Protein AF-A0A4S8IL68-F1 (afdb_monomer_lite)

Structure (mmCIF, N/CA/C/O backbone):
data_AF-A0A4S8IL68-F1
#
_entry.id   AF-A0A4S8IL68-F1
#
loop_
_atom_site.group_PDB
_atom_site.id
_atom_site.type_symbol
_atom_site.label_atom_id
_atom_site.label_alt_id
_atom_site.label_comp_id
_atom_site.label_asym_id
_atom_site.label_entity_id
_atom_site.label_seq_id
_atom_site.pdbx_PDB_ins_code
_atom_site.Cartn_x
_atom_site.Cartn_y
_atom_site.Cartn_z
_atom_site.occupancy
_atom_site.B_iso_or_equiv
_atom_site.auth_seq_id
_atom_site.auth_comp_id
_atom_site.auth_asym_id
_atom_site.auth_atom_id
_atom_site.pdbx_PDB_model_num
ATOM 1 N N . MET A 1 1 ? -20.543 -4.729 -27.217 1.00 42.09 1 MET A N 1
ATOM 2 C CA . MET A 1 1 ? -20.505 -5.034 -25.771 1.00 42.09 1 MET A CA 1
ATOM 3 C C . MET A 1 1 ? -19.128 -4.643 -25.265 1.00 42.09 1 MET A C 1
ATOM 5 O O . MET A 1 1 ? -18.177 -4.969 -25.971 1.00 42.09 1 MET A O 1
ATOM 9 N N . PRO A 1 2 ? -19.002 -3.908 -24.147 1.00 55.59 2 PRO A N 1
ATOM 10 C CA . PRO A 1 2 ? -17.690 -3.628 -23.567 1.00 55.59 2 PRO A CA 1
ATOM 11 C C . PRO A 1 2 ? -16.994 -4.948 -23.216 1.00 55.59 2 PRO A C 1
ATOM 13 O O . PRO A 1 2 ? -17.655 -5.919 -22.837 1.00 55.59 2 PRO A O 1
ATOM 16 N N . ARG A 1 3 ? -15.670 -5.007 -23.389 1.00 74.00 3 ARG A N 1
ATOM 17 C CA . ARG A 1 3 ? -14.883 -6.171 -22.962 1.00 74.00 3 ARG A CA 1
ATOM 18 C C . ARG A 1 3 ? -14.960 -6.276 -21.433 1.00 74.00 3 ARG A C 1
ATOM 20 O O . ARG A 1 3 ? -15.108 -5.260 -20.746 1.00 74.00 3 ARG A O 1
ATOM 27 N N . LEU A 1 4 ? -14.892 -7.498 -20.900 1.00 79.19 4 LEU A N 1
ATOM 28 C CA . LEU A 1 4 ? -14.971 -7.761 -19.455 1.00 79.19 4 LEU A CA 1
ATOM 29 C C . LEU A 1 4 ? -14.039 -6.843 -18.628 1.00 79.19 4 LEU A C 1
ATOM 31 O O . LEU A 1 4 ? -14.522 -6.263 -17.660 1.00 79.19 4 LEU A O 1
ATOM 35 N N . PRO A 1 5 ? -12.780 -6.595 -19.031 1.00 78.19 5 PRO A N 1
ATOM 36 C CA . PRO A 1 5 ? -11.859 -5.749 -18.270 1.00 78.19 5 PRO A CA 1
ATOM 37 C C . PRO A 1 5 ? -12.276 -4.287 -18.169 1.00 78.19 5 PRO A C 1
ATOM 39 O O . PRO A 1 5 ? -12.224 -3.694 -17.098 1.00 78.19 5 PRO A O 1
ATOM 42 N N . GLN A 1 6 ? -12.770 -3.726 -19.272 1.00 81.56 6 GLN A N 1
ATOM 43 C CA . GLN A 1 6 ? -13.316 -2.371 -19.311 1.00 81.56 6 GLN A CA 1
ATOM 44 C C . GLN A 1 6 ? -14.541 -2.251 -18.402 1.00 81.56 6 GLN A C 1
ATOM 46 O O . GLN A 1 6 ? -14.704 -1.269 -17.690 1.00 81.56 6 GLN A O 1
ATOM 51 N N . SER A 1 7 ? -15.380 -3.288 -18.378 1.00 85.06 7 SER A N 1
ATOM 52 C CA . SER A 1 7 ? -16.549 -3.329 -17.495 1.00 85.06 7 SER A CA 1
ATOM 53 C C . SER A 1 7 ? -16.138 -3.389 -16.021 1.00 85.06 7 SER A C 1
ATOM 55 O O . SER A 1 7 ? -16.731 -2.699 -15.198 1.00 85.06 7 SER A O 1
ATOM 57 N N . VAL A 1 8 ? -15.112 -4.178 -15.688 1.00 86.69 8 VAL A N 1
ATOM 58 C CA . VAL A 1 8 ? -14.566 -4.262 -14.325 1.00 86.69 8 VAL A CA 1
ATOM 59 C C . VAL A 1 8 ? -13.926 -2.937 -13.915 1.00 86.69 8 VAL A C 1
ATOM 61 O O . VAL A 1 8 ? -14.200 -2.466 -12.817 1.00 86.69 8 VAL A O 1
ATOM 64 N N . PHE A 1 9 ? -13.155 -2.291 -14.796 1.00 88.31 9 PHE A N 1
ATOM 65 C CA . PHE A 1 9 ? -12.573 -0.975 -14.524 1.00 88.31 9 PHE A CA 1
ATOM 66 C C . PHE A 1 9 ? -13.642 0.079 -14.227 1.00 88.31 9 PHE A C 1
ATOM 68 O O . PHE A 1 9 ? -13.551 0.782 -13.222 1.00 88.31 9 PHE A O 1
ATOM 75 N N . GLU A 1 10 ? -14.689 0.151 -15.051 1.00 89.44 10 GLU A N 1
ATOM 76 C CA . GLU A 1 10 ? -15.801 1.081 -14.839 1.00 89.44 10 GLU A CA 1
ATOM 77 C C . GLU A 1 10 ? -16.547 0.801 -13.528 1.00 89.44 10 GLU A C 1
ATOM 79 O O . GLU A 1 10 ? -16.935 1.734 -12.824 1.00 89.44 10 GLU A O 1
ATOM 84 N N . VAL A 1 11 ? -16.711 -0.472 -13.150 1.00 91.12 11 VAL A N 1
ATOM 85 C CA . VAL A 1 11 ? -17.282 -0.845 -11.846 1.00 91.12 11 VAL A CA 1
ATOM 86 C C . VAL A 1 11 ? -16.380 -0.379 -10.704 1.00 91.12 11 VAL A C 1
ATOM 88 O O . VAL A 1 11 ? -16.878 0.290 -9.799 1.00 91.12 11 VAL A O 1
ATOM 91 N N . SER A 1 12 ? -15.073 -0.648 -10.759 1.00 90.75 12 SER A N 1
ATOM 92 C CA . SER A 1 12 ? -14.119 -0.184 -9.744 1.00 90.75 12 SER A CA 1
ATOM 93 C C . SER A 1 12 ? -14.148 1.338 -9.619 1.00 90.75 12 SER A C 1
ATOM 95 O O . SER A 1 12 ? -14.358 1.872 -8.533 1.00 90.75 12 SER A O 1
ATOM 97 N N . LYS A 1 13 ? -14.044 2.059 -10.741 1.00 91.00 13 LYS A N 1
ATOM 98 C CA . LYS A 1 13 ? -14.114 3.524 -10.788 1.00 91.00 13 LYS A CA 1
ATOM 99 C C . LYS A 1 13 ? -15.419 4.047 -10.196 1.00 91.00 13 LYS A C 1
ATOM 101 O O . LYS A 1 13 ? -15.407 5.012 -9.430 1.00 91.00 13 LYS A O 1
ATOM 106 N N . LYS A 1 14 ? -16.547 3.403 -10.504 1.00 91.75 14 LYS A N 1
ATOM 107 C CA . LYS A 1 14 ? -17.849 3.746 -9.931 1.00 91.75 14 LYS A CA 1
ATOM 108 C C . LYS A 1 14 ? -17.860 3.548 -8.417 1.00 91.75 14 LYS A C 1
ATOM 110 O O . LYS A 1 14 ? -18.337 4.438 -7.724 1.00 91.75 14 LYS A O 1
ATOM 115 N N . MET A 1 15 ? -17.324 2.449 -7.898 1.00 92.38 15 MET A N 1
ATOM 116 C CA . MET A 1 15 ? -17.253 2.192 -6.453 1.00 92.38 15 MET A CA 1
ATOM 117 C C . MET A 1 15 ? -16.357 3.202 -5.719 1.00 92.38 15 MET A C 1
ATOM 119 O O . MET A 1 15 ? -16.651 3.574 -4.589 1.00 92.38 15 MET A O 1
ATOM 123 N N . LEU A 1 16 ? -15.317 3.714 -6.384 1.00 90.19 16 LEU A N 1
ATOM 124 C CA . LEU A 1 16 ? -14.419 4.732 -5.828 1.00 90.19 16 LEU A CA 1
ATOM 125 C C . LEU A 1 16 ? -14.995 6.158 -5.850 1.00 90.19 16 LEU A C 1
ATOM 127 O O . LEU A 1 16 ? -14.638 6.978 -5.007 1.00 90.19 16 LEU A O 1
ATOM 131 N N . SER A 1 17 ? -15.861 6.469 -6.819 1.00 83.81 17 SER A N 1
ATOM 132 C CA . SER A 1 17 ? -16.339 7.839 -7.082 1.00 83.81 17 SER A CA 1
ATOM 133 C C . SER A 1 17 ? -17.815 8.081 -6.757 1.00 83.81 17 SER A C 1
ATOM 135 O O . SER A 1 17 ? -18.239 9.234 -6.661 1.00 83.81 17 SER A O 1
ATOM 137 N N . SER A 1 18 ? -18.620 7.028 -6.598 1.00 77.88 18 SER A N 1
ATOM 138 C CA . SER A 1 18 ? -20.062 7.175 -6.392 1.00 77.88 18 SER A CA 1
ATOM 139 C C . SER A 1 18 ? -20.398 7.644 -4.986 1.00 77.88 18 SER A C 1
ATOM 141 O O . SER A 1 18 ? -19.878 7.153 -3.988 1.00 77.88 18 SER A O 1
ATOM 143 N N . PHE A 1 19 ? -21.364 8.555 -4.910 1.00 69.44 19 PHE A N 1
ATOM 144 C CA . PHE A 1 19 ? -21.981 8.934 -3.650 1.00 69.44 19 PHE A CA 1
ATOM 145 C C . PHE A 1 19 ? -22.884 7.802 -3.142 1.00 69.44 19 PHE A C 1
ATOM 147 O O . PHE A 1 19 ? -23.881 7.462 -3.784 1.00 69.44 19 PHE A O 1
ATOM 154 N N . SER A 1 20 ? -22.569 7.262 -1.966 1.00 75.06 20 SER A N 1
ATOM 155 C CA . SER A 1 20 ? -23.430 6.320 -1.252 1.00 75.06 20 SER A CA 1
ATOM 156 C C . SER A 1 20 ? -24.151 7.027 -0.108 1.00 75.06 20 SER A C 1
ATOM 158 O O . SER A 1 20 ? -23.556 7.783 0.658 1.00 75.06 20 SER A O 1
ATOM 160 N N . ARG A 1 21 ? -25.463 6.788 0.018 1.00 72.19 21 ARG A N 1
ATOM 161 C CA . ARG A 1 21 ? -26.280 7.359 1.107 1.00 72.19 21 ARG A CA 1
ATOM 162 C C . ARG A 1 21 ? -25.962 6.735 2.467 1.00 72.19 21 ARG A C 1
ATOM 164 O O . ARG A 1 21 ? -26.305 7.324 3.487 1.00 72.19 21 ARG A O 1
ATOM 171 N N . ASN A 1 22 ? -25.362 5.544 2.477 1.00 83.75 22 ASN A N 1
ATOM 172 C CA . ASN A 1 22 ? -24.959 4.845 3.689 1.00 83.75 22 ASN A CA 1
ATOM 173 C C . ASN A 1 22 ? -23.433 4.975 3.855 1.00 83.75 22 ASN A C 1
ATOM 175 O O . ASN A 1 22 ? -22.702 4.391 3.056 1.00 83.75 22 ASN A O 1
ATOM 179 N N . PRO A 1 23 ? -22.941 5.695 4.881 1.00 78.69 23 PRO A N 1
ATOM 180 C CA . PRO A 1 23 ? -21.509 5.936 5.056 1.00 78.69 23 PRO A CA 1
ATOM 181 C C . PRO A 1 23 ? -20.707 4.649 5.296 1.00 78.69 23 PRO A C 1
ATOM 183 O O . PRO A 1 23 ? -19.589 4.539 4.807 1.00 78.69 23 PRO A O 1
ATOM 186 N N . LEU A 1 24 ? -21.281 3.646 5.972 1.00 81.62 24 LEU A N 1
ATOM 187 C CA . LEU A 1 24 ? -20.611 2.356 6.183 1.00 81.62 24 LEU A CA 1
ATOM 188 C C . LEU A 1 24 ? -20.504 1.559 4.881 1.00 81.62 24 LEU A C 1
ATOM 190 O O . LEU A 1 24 ? -19.463 0.976 4.594 1.00 81.62 24 LEU A O 1
ATOM 194 N N . ALA A 1 25 ? -21.563 1.572 4.067 1.00 85.31 25 ALA A N 1
ATOM 195 C CA . ALA A 1 25 ? -21.519 0.951 2.746 1.00 85.31 25 ALA A CA 1
ATOM 196 C C . ALA A 1 25 ? -20.504 1.659 1.838 1.00 85.31 25 ALA A C 1
ATOM 198 O O . ALA A 1 25 ? -19.778 0.984 1.122 1.00 85.31 25 ALA A O 1
ATOM 199 N N . ALA A 1 26 ? -20.395 2.989 1.929 1.00 86.31 26 ALA A N 1
ATOM 200 C CA . ALA A 1 26 ? -19.443 3.777 1.149 1.00 86.31 26 ALA A CA 1
ATOM 201 C C . ALA A 1 26 ? -17.985 3.355 1.396 1.00 86.31 26 ALA A C 1
ATOM 203 O O . ALA A 1 26 ? -17.196 3.280 0.460 1.00 86.31 26 ALA A O 1
ATOM 204 N N . ILE A 1 27 ? -17.623 3.079 2.652 1.00 88.44 27 ILE A N 1
ATOM 205 C CA . ILE A 1 27 ? -16.275 2.624 3.022 1.00 88.44 27 ILE A CA 1
ATOM 206 C C . ILE A 1 27 ? -15.988 1.257 2.395 1.00 88.44 27 ILE A C 1
ATOM 208 O O . ILE A 1 27 ? -14.976 1.095 1.715 1.00 88.44 27 ILE A O 1
ATOM 212 N N . VAL A 1 28 ? -16.899 0.298 2.573 1.00 90.12 28 VAL A N 1
ATOM 213 C CA . VAL A 1 28 ? -16.743 -1.065 2.039 1.00 90.12 28 VAL A CA 1
ATOM 214 C C . VAL A 1 28 ? -16.716 -1.058 0.508 1.00 90.12 28 VAL A C 1
ATOM 216 O O . VAL A 1 28 ? -15.929 -1.776 -0.103 1.00 90.12 28 VAL A O 1
ATOM 219 N N . GLU A 1 29 ? -17.539 -0.221 -0.128 1.00 92.25 29 GLU A N 1
ATOM 220 C CA . GLU A 1 29 ? -17.533 -0.021 -1.579 1.00 92.25 29 GLU A CA 1
ATOM 221 C C . GLU A 1 29 ? -16.185 0.526 -2.056 1.00 92.25 29 GLU A C 1
ATOM 223 O O . GLU A 1 29 ? -15.620 -0.011 -3.007 1.00 92.25 29 GLU A O 1
ATOM 228 N N . LYS A 1 30 ? -15.620 1.534 -1.383 1.00 93.19 30 LYS A N 1
ATOM 229 C CA . LYS A 1 30 ? -14.294 2.059 -1.737 1.00 93.19 30 LYS A CA 1
ATOM 230 C C . LYS A 1 30 ? -13.203 1.000 -1.588 1.00 93.19 30 LYS A C 1
ATOM 232 O O . LYS A 1 30 ? -12.404 0.829 -2.505 1.00 93.19 30 LYS A O 1
ATOM 237 N N . GLU A 1 31 ? -13.173 0.280 -0.466 1.00 93.81 31 GLU A N 1
ATOM 238 C CA . GLU A 1 31 ? -12.190 -0.783 -0.225 1.00 93.81 31 GLU A CA 1
ATOM 239 C C . GLU A 1 31 ? -12.275 -1.873 -1.302 1.00 93.81 31 GLU A C 1
ATOM 241 O O . GLU A 1 31 ? -11.276 -2.200 -1.946 1.00 93.81 31 GLU A O 1
ATOM 246 N N . ALA A 1 32 ? -13.480 -2.378 -1.575 1.00 94.62 32 ALA A N 1
ATOM 247 C CA . ALA A 1 32 ? -13.704 -3.374 -2.617 1.00 94.62 32 ALA A CA 1
ATOM 248 C C . ALA A 1 32 ? -13.359 -2.838 -4.017 1.00 94.62 32 ALA A C 1
ATOM 250 O O . ALA A 1 32 ? -12.803 -3.575 -4.830 1.00 94.62 32 ALA A O 1
ATOM 251 N N . GLY A 1 33 ? -13.627 -1.559 -4.296 1.00 95.75 33 GLY A N 1
ATOM 252 C CA . GLY A 1 33 ? -13.241 -0.899 -5.544 1.00 95.75 33 GLY A CA 1
ATOM 253 C C . GLY A 1 33 ? -11.728 -0.918 -5.768 1.00 95.75 33 GLY A C 1
ATOM 254 O O . GLY A 1 33 ? -11.275 -1.239 -6.870 1.00 95.75 33 GLY A O 1
ATOM 255 N N . TRP A 1 34 ? -10.941 -0.659 -4.719 1.00 96.94 34 TRP A N 1
ATOM 256 C CA . TRP A 1 34 ? -9.482 -0.765 -4.773 1.00 96.94 34 TRP A CA 1
ATOM 257 C C . TRP A 1 34 ? -9.001 -2.203 -4.969 1.00 96.94 34 TRP A C 1
ATOM 259 O O . TRP A 1 34 ? -8.144 -2.441 -5.815 1.00 96.94 34 TRP A O 1
ATOM 269 N N . LEU A 1 35 ? -9.572 -3.178 -4.258 1.00 95.25 35 LEU A N 1
ATOM 270 C CA . LEU A 1 35 ? -9.190 -4.590 -4.404 1.00 95.25 35 LEU A CA 1
ATOM 271 C C . LEU A 1 35 ? -9.541 -5.157 -5.790 1.00 95.25 35 LEU A C 1
ATOM 273 O O . LEU A 1 35 ? -8.769 -5.926 -6.373 1.00 95.25 35 LEU A O 1
ATOM 277 N N . LEU A 1 36 ? -10.680 -4.748 -6.355 1.00 94.69 36 LEU A N 1
ATOM 278 C CA . LEU A 1 36 ? -11.051 -5.071 -7.732 1.00 94.69 36 LEU A CA 1
ATOM 279 C C . LEU A 1 36 ? -10.083 -4.436 -8.729 1.00 94.69 36 LEU A C 1
ATOM 281 O O . LEU A 1 36 ? -9.670 -5.099 -9.678 1.00 94.69 36 LEU A O 1
ATOM 285 N N . LEU A 1 37 ? -9.688 -3.177 -8.508 1.00 94.62 37 LEU A N 1
ATOM 286 C CA . LEU A 1 37 ? -8.681 -2.514 -9.335 1.00 94.62 37 LEU A CA 1
ATOM 287 C C . LEU A 1 37 ? -7.321 -3.220 -9.248 1.00 94.62 37 LEU A C 1
ATOM 289 O O . LEU A 1 37 ? -6.713 -3.457 -10.287 1.00 94.62 37 LEU A O 1
ATOM 293 N N . ALA A 1 38 ? -6.873 -3.609 -8.051 1.00 94.44 38 ALA A N 1
ATOM 294 C CA . ALA A 1 38 ? -5.639 -4.371 -7.853 1.00 94.44 38 ALA A CA 1
ATOM 295 C C . ALA A 1 38 ? -5.663 -5.681 -8.651 1.00 94.44 38 ALA A C 1
ATOM 297 O O . ALA A 1 38 ? -4.730 -5.990 -9.391 1.00 94.44 38 ALA A O 1
ATOM 298 N N . SER A 1 39 ? -6.776 -6.413 -8.552 1.00 92.56 39 SER A N 1
ATOM 299 C CA . SER A 1 39 ? -6.984 -7.677 -9.261 1.00 92.56 39 SER A CA 1
ATOM 300 C C . SER A 1 39 ? -6.996 -7.485 -10.776 1.00 92.56 39 SER A C 1
ATOM 302 O O . SER A 1 39 ? -6.384 -8.271 -11.497 1.00 92.56 39 SER A O 1
ATOM 304 N N . LEU A 1 40 ? -7.662 -6.433 -11.263 1.00 91.31 40 LEU A N 1
ATOM 305 C CA . LEU A 1 40 ? -7.681 -6.073 -12.676 1.00 91.31 40 LEU A CA 1
ATOM 306 C C . LEU A 1 40 ? -6.261 -5.772 -13.166 1.00 91.31 40 LEU A C 1
ATOM 308 O O . LEU A 1 40 ? -5.788 -6.399 -14.103 1.00 91.31 40 LEU A O 1
ATOM 312 N N . VAL A 1 41 ? -5.563 -4.854 -12.502 1.00 90.31 41 VAL A N 1
ATOM 313 C CA . VAL A 1 41 ? -4.221 -4.412 -12.893 1.00 90.31 41 VAL A CA 1
ATOM 314 C C . VAL A 1 41 ? -3.213 -5.564 -12.885 1.00 90.31 41 VAL A C 1
ATOM 316 O O . VAL A 1 41 ? -2.416 -5.666 -13.810 1.00 90.31 41 VAL A O 1
ATOM 319 N N . ALA A 1 42 ? -3.277 -6.459 -11.895 1.00 89.56 42 ALA A N 1
ATOM 320 C CA . ALA A 1 42 ? -2.350 -7.584 -11.775 1.00 89.56 42 ALA A CA 1
ATOM 321 C C . ALA A 1 42 ? -2.541 -8.678 -12.841 1.00 89.56 42 ALA A C 1
ATOM 323 O O . ALA A 1 42 ? -1.590 -9.391 -13.155 1.00 89.56 42 ALA A O 1
ATOM 324 N N . ASN A 1 43 ? -3.758 -8.851 -13.369 1.00 85.69 43 ASN A N 1
ATOM 325 C CA . ASN A 1 43 ? -4.100 -9.991 -14.233 1.00 85.69 43 ASN A CA 1
ATOM 326 C C . ASN A 1 43 ? -4.358 -9.611 -15.696 1.00 85.69 43 ASN A C 1
ATOM 328 O O . ASN A 1 43 ? -4.579 -10.491 -16.529 1.00 85.69 43 ASN A O 1
ATOM 332 N N . MET A 1 44 ? -4.359 -8.322 -16.022 1.00 78.88 44 MET A N 1
ATOM 333 C CA . MET A 1 44 ? -4.712 -7.850 -17.354 1.00 78.88 44 MET A CA 1
ATOM 334 C C . MET A 1 44 ? -3.521 -7.802 -18.318 1.00 78.88 44 MET A C 1
ATOM 336 O O . MET A 1 44 ? -2.443 -7.349 -17.925 1.00 78.88 44 MET A O 1
ATOM 340 N N . PRO A 1 45 ? -3.707 -8.189 -19.601 1.00 75.50 45 PRO A N 1
ATOM 341 C CA . PRO A 1 45 ? -2.751 -7.866 -20.654 1.00 75.50 45 PRO A CA 1
ATOM 342 C C . PRO A 1 45 ? -2.527 -6.354 -20.712 1.00 75.50 45 PRO A C 1
ATOM 344 O O . PRO A 1 45 ? -3.482 -5.571 -20.699 1.00 75.50 45 PRO A O 1
ATOM 347 N N . LYS A 1 46 ? -1.262 -5.939 -20.760 1.00 73.25 46 LYS A N 1
ATOM 348 C CA . LYS A 1 46 ? -0.872 -4.525 -20.644 1.00 73.25 46 LYS A CA 1
ATOM 349 C C . LYS A 1 46 ? -1.414 -3.702 -21.801 1.00 73.25 46 LYS A C 1
ATOM 351 O O . LYS A 1 46 ? -1.812 -2.562 -21.598 1.00 73.25 46 LYS A O 1
ATOM 356 N N . GLU A 1 47 ? -1.511 -4.323 -22.968 1.00 76.88 47 GLU A N 1
ATOM 357 C CA . GLU A 1 47 ? -2.008 -3.747 -24.213 1.00 76.88 47 GLU A CA 1
ATOM 358 C C . GLU A 1 47 ? -3.471 -3.290 -24.093 1.00 76.88 47 GLU A C 1
ATOM 360 O O . GLU A 1 47 ? -3.901 -2.394 -24.809 1.00 76.88 47 GLU A O 1
ATOM 365 N N . GLU A 1 48 ? -4.257 -3.883 -23.184 1.00 75.88 48 GLU A N 1
ATOM 366 C CA . GLU A 1 48 ? -5.654 -3.482 -22.972 1.00 75.88 48 GLU A CA 1
ATOM 367 C C . GLU A 1 48 ? -5.809 -2.264 -22.052 1.00 75.88 48 GLU A C 1
ATOM 369 O O . GLU A 1 48 ? -6.846 -1.598 -22.084 1.00 75.88 48 GLU A O 1
ATOM 374 N N . LEU A 1 49 ? -4.798 -1.981 -21.227 1.00 76.25 49 LEU A N 1
ATOM 375 C CA . LEU A 1 49 ? -4.799 -0.871 -20.274 1.00 76.25 49 LEU A CA 1
ATOM 376 C C . LEU A 1 49 ? -3.839 0.254 -20.666 1.00 76.25 49 LEU A C 1
ATOM 378 O O . LEU A 1 49 ? -3.920 1.323 -20.071 1.00 76.25 49 LEU A O 1
ATOM 382 N N . GLU A 1 50 ? -2.972 0.053 -21.660 1.00 77.00 50 GLU A N 1
ATOM 383 C CA . GLU A 1 50 ? -1.964 1.027 -22.095 1.00 77.00 50 GLU A CA 1
ATOM 384 C C . GLU A 1 50 ? -2.594 2.380 -22.460 1.00 77.00 50 GLU A C 1
ATOM 386 O O . GLU A 1 50 ? -2.159 3.416 -21.960 1.00 77.00 50 GLU A O 1
ATOM 391 N N . ASP A 1 51 ? -3.705 2.365 -23.204 1.00 80.31 51 ASP A N 1
ATOM 392 C CA . ASP A 1 51 ? -4.440 3.576 -23.603 1.00 80.31 51 ASP A CA 1
ATOM 393 C C . ASP A 1 51 ? -5.103 4.319 -22.425 1.00 80.31 51 ASP A C 1
ATOM 395 O O . ASP A 1 51 ? -5.441 5.494 -22.541 1.00 80.31 51 ASP A O 1
ATOM 399 N N . GLN A 1 52 ? -5.307 3.644 -21.290 1.00 83.12 52 GLN A N 1
ATOM 400 C CA . GLN A 1 52 ? -5.999 4.173 -20.106 1.00 83.12 52 GLN A CA 1
ATOM 401 C C . GLN A 1 52 ? -5.089 4.220 -18.871 1.00 83.12 52 GLN A C 1
ATOM 403 O O . GLN A 1 52 ? -5.555 4.487 -17.764 1.00 83.12 52 GLN A O 1
ATOM 408 N N . VAL A 1 53 ? -3.783 3.979 -19.024 1.00 87.62 53 VAL A N 1
ATOM 409 C CA . VAL A 1 53 ? -2.858 3.802 -17.894 1.00 87.62 53 VAL A CA 1
ATOM 410 C C . VAL A 1 53 ? -2.794 5.044 -17.000 1.00 87.62 53 VAL A C 1
ATOM 412 O O . VAL A 1 53 ? -2.720 4.931 -15.777 1.00 87.62 53 VAL A O 1
ATOM 415 N N . PHE A 1 54 ? -2.904 6.235 -17.593 1.00 89.19 54 PHE A N 1
ATOM 416 C CA . PHE A 1 54 ? -2.960 7.499 -16.860 1.00 89.19 54 PHE A CA 1
ATOM 417 C C . PHE A 1 54 ? -4.310 7.722 -16.175 1.00 89.19 54 PHE A C 1
ATOM 419 O O . PHE A 1 54 ? -4.330 8.220 -15.054 1.00 89.19 54 PHE A O 1
ATOM 426 N N . ASP A 1 55 ? -5.421 7.320 -16.799 1.00 89.44 55 ASP A N 1
ATOM 427 C CA . ASP A 1 55 ? -6.754 7.401 -16.187 1.00 89.44 55 ASP A CA 1
ATOM 428 C C . ASP A 1 55 ? -6.866 6.472 -14.976 1.00 89.44 55 ASP A C 1
ATOM 430 O O . ASP A 1 55 ? -7.462 6.835 -13.962 1.00 89.44 55 ASP A O 1
ATOM 434 N N . VAL A 1 56 ? -6.256 5.287 -15.072 1.00 91.00 56 VAL A N 1
ATOM 435 C CA . VAL A 1 56 ? -6.086 4.364 -13.950 1.00 91.00 56 VAL A CA 1
ATOM 436 C C . VAL A 1 56 ? -5.259 5.047 -12.863 1.00 91.00 56 VAL A C 1
ATOM 438 O O . VAL A 1 56 ? -5.728 5.170 -11.734 1.00 91.00 56 VAL A O 1
ATOM 441 N N . LEU A 1 57 ? -4.067 5.552 -13.197 1.00 92.06 57 LEU A N 1
ATOM 442 C CA . LEU A 1 57 ? -3.148 6.161 -12.231 1.00 92.06 57 LEU A CA 1
ATOM 443 C C . LEU A 1 57 ? -3.717 7.419 -11.548 1.00 92.06 57 LEU A C 1
ATOM 445 O O . LEU A 1 57 ? -3.410 7.691 -10.389 1.00 92.06 57 LEU A O 1
ATOM 449 N N . LEU A 1 58 ? -4.603 8.156 -12.217 1.00 92.62 58 LEU A N 1
ATOM 450 C CA . LEU A 1 58 ? -5.249 9.346 -11.664 1.00 92.62 58 LEU A CA 1
ATOM 451 C C . LEU A 1 58 ? -6.161 9.035 -10.465 1.00 92.62 58 LEU A C 1
ATOM 453 O O . LEU A 1 58 ? -6.412 9.921 -9.645 1.00 92.62 58 LEU A O 1
ATOM 457 N N . LEU A 1 59 ? -6.630 7.791 -10.314 1.00 93.56 59 LEU A N 1
ATOM 458 C CA . LEU A 1 59 ? -7.499 7.395 -9.199 1.00 93.56 59 LEU A CA 1
ATOM 459 C C . LEU A 1 59 ? -6.842 7.633 -7.828 1.00 93.56 59 LEU A C 1
ATOM 461 O O . LEU A 1 59 ? -7.538 7.941 -6.860 1.00 93.56 59 LEU A O 1
ATOM 465 N N . TRP A 1 60 ? -5.511 7.557 -7.745 1.00 94.38 60 TRP A N 1
ATOM 466 C CA . TRP A 1 60 ? -4.745 7.773 -6.512 1.00 94.38 60 TRP A CA 1
ATOM 467 C C . TRP A 1 60 ? -4.542 9.250 -6.150 1.00 94.38 60 TRP A C 1
ATOM 469 O O . TRP A 1 60 ? -4.174 9.554 -5.013 1.00 94.38 60 TRP A O 1
ATOM 479 N N . ALA A 1 61 ? -4.842 10.186 -7.058 1.00 91.00 61 ALA A N 1
ATOM 480 C CA . ALA A 1 61 ? -4.681 11.613 -6.791 1.00 91.00 61 ALA A CA 1
ATOM 481 C C . ALA A 1 61 ? -5.576 12.103 -5.641 1.00 91.00 61 ALA A C 1
ATOM 483 O O . ALA A 1 61 ? -5.133 12.894 -4.814 1.00 91.00 61 ALA A O 1
ATOM 484 N N . GLY A 1 62 ? -6.815 11.611 -5.552 1.00 86.94 62 GLY A N 1
ATOM 485 C CA . GLY A 1 62 ? -7.725 11.974 -4.460 1.00 86.94 62 GLY A CA 1
ATOM 486 C C . GLY A 1 62 ? -7.193 11.557 -3.080 1.00 86.94 62 GLY A C 1
ATOM 487 O O . GLY A 1 62 ? -7.054 12.418 -2.212 1.00 86.94 62 GLY A O 1
ATOM 488 N N . PRO A 1 63 ? -6.874 10.267 -2.872 1.00 87.88 63 PRO A N 1
ATOM 489 C CA . PRO A 1 63 ? -6.362 9.781 -1.592 1.00 87.88 63 PRO A CA 1
ATOM 490 C C . PRO A 1 63 ? -4.990 10.340 -1.191 1.00 87.88 63 PRO A C 1
ATOM 492 O O . PRO A 1 63 ? -4.792 10.645 -0.016 1.00 87.88 63 PRO A O 1
ATOM 495 N N . PHE A 1 64 ? -4.048 10.489 -2.133 1.00 90.44 64 PHE A N 1
ATOM 496 C CA . PHE A 1 64 ? -2.630 10.689 -1.792 1.00 90.44 64 PHE A CA 1
ATOM 497 C C . PHE A 1 64 ? -2.001 12.013 -2.248 1.00 90.44 64 PHE A C 1
ATOM 499 O O . PHE A 1 64 ? -0.952 12.368 -1.724 1.00 90.44 64 PHE A O 1
ATOM 506 N N . ALA A 1 65 ? -2.602 12.775 -3.170 1.00 80.62 65 ALA A N 1
ATOM 507 C CA . ALA A 1 65 ? -2.010 14.041 -3.637 1.00 80.62 65 ALA A CA 1
ATOM 508 C C . ALA A 1 65 ? -2.456 15.284 -2.836 1.00 80.62 65 ALA A C 1
ATOM 510 O O . ALA A 1 65 ? -2.026 16.399 -3.134 1.00 80.62 65 ALA A O 1
ATOM 511 N N . GLY A 1 66 ? -3.361 15.119 -1.867 1.00 66.44 66 GLY A N 1
ATOM 512 C CA . GLY A 1 66 ? -4.005 16.211 -1.132 1.00 66.44 66 GLY A CA 1
ATOM 513 C C . GLY A 1 66 ? -3.445 16.462 0.271 1.00 66.44 66 GLY A C 1
ATOM 514 O O . GLY A 1 66 ? -2.568 15.758 0.758 1.00 66.44 66 GLY A O 1
ATOM 515 N N . ASN A 1 67 ? -3.999 17.472 0.956 1.00 67.50 67 ASN A N 1
ATOM 516 C CA . ASN A 1 67 ? -3.680 17.721 2.361 1.00 67.50 67 ASN A CA 1
ATOM 517 C C . ASN A 1 67 ? -4.337 16.640 3.256 1.00 67.50 67 ASN A C 1
ATOM 519 O O . ASN A 1 67 ? -5.566 16.508 3.236 1.00 67.50 67 ASN A O 1
ATOM 523 N N . PRO A 1 68 ? -3.570 15.946 4.105 1.00 61.06 68 PRO A N 1
ATOM 524 C CA . PRO A 1 68 ? -4.045 14.888 4.991 1.00 61.06 68 PRO A CA 1
ATOM 525 C C . PRO A 1 68 ? -5.212 15.287 5.884 1.00 61.06 68 PRO A C 1
ATOM 527 O O . PRO A 1 68 ? -6.181 14.548 6.052 1.00 61.06 68 PRO A O 1
ATOM 530 N N . GLU A 1 69 ? -5.150 16.493 6.443 1.00 65.31 69 GLU A N 1
ATOM 531 C CA . GLU A 1 69 ? -6.214 16.997 7.301 1.00 65.31 69 GLU A CA 1
ATOM 532 C C . GLU A 1 69 ? -7.509 17.195 6.522 1.00 65.31 69 GLU A C 1
ATOM 534 O O . GLU A 1 69 ? -8.591 17.057 7.082 1.00 65.31 69 GLU A O 1
ATOM 539 N N . SER A 1 70 ? -7.418 17.525 5.233 1.00 68.62 70 SER A N 1
ATOM 540 C CA . SER A 1 70 ? -8.594 17.715 4.389 1.00 68.62 70 SER A CA 1
ATOM 541 C C . SER A 1 70 ? -9.272 16.391 4.039 1.00 68.62 70 SER A C 1
ATOM 543 O O . SER A 1 70 ? -10.500 16.347 4.028 1.00 68.62 70 SER A O 1
ATOM 545 N N . TYR A 1 71 ? -8.494 15.317 3.848 1.00 69.38 71 TYR A N 1
ATOM 546 C CA . TYR A 1 71 ? -9.021 13.983 3.548 1.00 69.38 71 TYR A CA 1
ATOM 547 C C . TYR A 1 71 ? -9.792 13.412 4.748 1.00 69.38 71 TYR A C 1
ATOM 549 O O . TYR A 1 71 ? -10.923 12.952 4.613 1.00 69.38 71 TYR A O 1
ATOM 557 N N . PHE A 1 72 ? -9.230 13.539 5.954 1.00 72.25 72 PHE A N 1
ATOM 558 C CA . PHE A 1 72 ? -9.815 12.963 7.168 1.00 72.25 72 PHE A CA 1
ATOM 559 C C . PHE A 1 72 ? -10.783 13.881 7.929 1.00 72.25 72 PHE A C 1
ATOM 561 O O . PHE A 1 72 ? -11.476 13.410 8.827 1.00 72.25 72 PHE A O 1
ATOM 568 N N . ARG A 1 73 ? -10.901 15.172 7.579 1.00 66.81 73 ARG A N 1
ATOM 569 C CA . ARG A 1 73 ? -11.823 16.121 8.250 1.00 66.81 73 ARG A CA 1
ATOM 570 C C . ARG A 1 73 ? -13.288 15.682 8.247 1.00 66.81 73 ARG A C 1
ATOM 572 O O . ARG A 1 73 ? -14.054 16.153 9.081 1.00 66.81 73 ARG A O 1
ATOM 579 N N . GLN A 1 74 ? -13.682 14.831 7.303 1.00 63.19 74 GLN A N 1
ATOM 580 C CA . GLN A 1 74 ? -15.053 14.330 7.158 1.00 63.19 74 GLN A CA 1
ATOM 581 C C . GLN A 1 74 ? -15.196 12.847 7.544 1.00 63.19 74 GLN A C 1
ATOM 583 O O . GLN A 1 74 ? -16.303 12.312 7.495 1.00 63.19 74 GLN A O 1
ATOM 588 N N . ALA A 1 75 ? -14.102 12.182 7.931 1.00 71.19 75 ALA A N 1
ATOM 589 C CA . ALA A 1 75 ? -14.100 10.761 8.248 1.00 71.19 75 ALA A CA 1
ATOM 590 C C . ALA A 1 75 ? -14.705 10.511 9.638 1.00 71.19 75 ALA A C 1
ATOM 592 O O . ALA A 1 75 ? -14.206 11.007 10.646 1.00 71.19 75 ALA A O 1
ATOM 593 N N . GLN A 1 76 ? -15.785 9.726 9.686 1.00 72.50 76 GLN A N 1
ATOM 594 C CA . GLN A 1 76 ? -16.407 9.296 10.946 1.00 72.50 76 GLN A CA 1
ATOM 595 C C . GLN A 1 76 ? -15.603 8.182 11.629 1.00 72.50 76 GLN A C 1
ATOM 597 O O . GLN A 1 76 ? -15.566 8.125 12.855 1.00 72.50 76 GLN A O 1
ATOM 602 N N . ASP A 1 77 ? -14.949 7.329 10.836 1.00 85.56 77 ASP A N 1
ATOM 603 C CA . ASP A 1 77 ? -14.118 6.219 11.297 1.00 85.56 77 ASP A CA 1
ATOM 604 C C . ASP A 1 77 ? -12.752 6.263 10.597 1.00 85.56 77 ASP A C 1
ATOM 606 O O . ASP A 1 77 ? -12.610 5.934 9.418 1.00 85.56 77 ASP A O 1
ATOM 610 N N . LEU A 1 78 ? -11.738 6.705 11.342 1.00 87.06 78 LEU A N 1
ATOM 611 C CA . LEU A 1 78 ? -10.370 6.834 10.844 1.00 87.06 78 LEU A CA 1
ATOM 612 C C . LEU A 1 78 ? -9.700 5.473 10.603 1.00 87.06 78 LEU A C 1
ATOM 614 O O . LEU A 1 78 ? -8.854 5.370 9.718 1.00 87.06 78 LEU A O 1
ATOM 618 N N . ALA A 1 79 ? -10.049 4.439 11.377 1.00 89.50 79 ALA A N 1
ATOM 619 C CA . ALA A 1 79 ? -9.473 3.106 11.207 1.00 89.50 79 ALA A CA 1
ATOM 620 C C . ALA A 1 79 ? -9.989 2.467 9.913 1.00 89.50 79 ALA A C 1
ATOM 622 O O . ALA A 1 79 ? -9.213 1.912 9.138 1.00 89.50 79 ALA A O 1
ATOM 623 N N . ALA A 1 80 ? -11.285 2.612 9.647 1.00 90.25 80 ALA A N 1
ATOM 624 C CA . ALA A 1 80 ? -11.904 2.149 8.415 1.00 90.25 80 ALA A CA 1
ATOM 625 C C . ALA A 1 80 ? -11.336 2.848 7.165 1.00 90.25 80 ALA A C 1
ATOM 627 O O . ALA A 1 80 ? -11.039 2.195 6.167 1.00 90.25 80 ALA A O 1
ATOM 628 N N . GLU A 1 81 ? -11.093 4.159 7.230 1.00 90.69 81 GLU A N 1
ATOM 629 C CA . GLU A 1 81 ? -10.421 4.885 6.143 1.00 90.69 81 GLU A CA 1
ATOM 630 C C . GLU A 1 81 ? -8.963 4.432 5.947 1.00 90.69 81 GLU A C 1
ATOM 632 O O . GLU A 1 81 ? -8.508 4.324 4.810 1.00 90.69 81 GLU A O 1
ATOM 637 N N . LEU A 1 82 ? -8.230 4.085 7.014 1.00 91.75 82 LEU A N 1
ATOM 638 C CA . LEU A 1 82 ? -6.896 3.485 6.873 1.00 91.75 82 LEU A CA 1
ATOM 639 C C . LEU A 1 82 ? -6.935 2.128 6.155 1.00 91.75 82 LEU A C 1
ATOM 641 O O . LEU A 1 82 ? -6.031 1.847 5.369 1.00 91.75 82 LEU A O 1
ATOM 645 N N . TYR A 1 83 ? -7.971 1.304 6.350 1.00 92.94 83 TYR A N 1
ATOM 646 C CA . TYR A 1 83 ? -8.147 0.072 5.567 1.00 92.94 83 TYR A CA 1
ATOM 647 C C . TYR A 1 83 ? -8.394 0.366 4.082 1.00 92.94 83 TYR A C 1
ATOM 649 O O . TYR A 1 83 ? -7.781 -0.267 3.220 1.00 92.94 83 TYR A O 1
ATOM 657 N N . VAL A 1 84 ? -9.196 1.389 3.768 1.00 94.44 84 VAL A N 1
ATOM 658 C CA . VAL A 1 84 ? -9.400 1.851 2.384 1.00 94.44 84 VAL A CA 1
ATOM 659 C C . VAL A 1 84 ? -8.082 2.322 1.761 1.00 94.44 84 VAL A C 1
ATOM 661 O O . VAL A 1 84 ? -7.752 1.907 0.649 1.00 94.44 84 VAL A O 1
ATOM 664 N N . LEU A 1 85 ? -7.293 3.137 2.470 1.00 94.81 85 LEU A N 1
ATOM 665 C CA . LEU A 1 85 ? -5.974 3.576 2.000 1.00 94.81 85 LEU A CA 1
ATOM 666 C C . LEU A 1 85 ? -4.999 2.401 1.851 1.00 94.81 85 LEU A C 1
ATOM 668 O O . LEU A 1 85 ? -4.232 2.359 0.892 1.00 94.81 85 LEU A O 1
ATOM 672 N N . SER A 1 86 ? -5.070 1.410 2.740 1.00 96.06 86 SER A N 1
ATOM 673 C CA . SER A 1 86 ? -4.297 0.167 2.637 1.00 96.06 86 SER A CA 1
ATOM 674 C C . SER A 1 86 ? -4.651 -0.619 1.382 1.00 96.06 86 SER A C 1
ATOM 676 O O . SER A 1 86 ? -3.766 -1.175 0.736 1.00 96.06 86 SER A O 1
ATOM 678 N N . ALA A 1 87 ? -5.930 -0.702 1.013 1.00 96.88 87 ALA A N 1
ATOM 679 C CA . ALA A 1 87 ? -6.349 -1.330 -0.239 1.00 96.88 87 ALA A CA 1
ATOM 680 C C . ALA A 1 87 ? -5.907 -0.510 -1.463 1.00 96.88 87 ALA A C 1
ATOM 682 O O . ALA A 1 87 ? -5.492 -1.081 -2.471 1.00 96.88 87 ALA A O 1
ATOM 683 N N . ALA A 1 88 ? -5.926 0.822 -1.368 1.00 97.19 88 ALA A N 1
ATOM 684 C CA . ALA A 1 88 ? -5.430 1.695 -2.426 1.00 97.19 88 ALA A CA 1
ATOM 685 C C . ALA A 1 88 ? -3.926 1.496 -2.674 1.00 97.19 88 ALA A C 1
ATOM 687 O O . ALA A 1 88 ? -3.498 1.405 -3.824 1.00 97.19 88 ALA A O 1
ATOM 688 N N . VAL A 1 89 ? -3.121 1.373 -1.616 1.00 97.69 89 VAL A N 1
ATOM 689 C CA . VAL A 1 89 ? -1.686 1.074 -1.735 1.00 97.69 89 VAL A CA 1
ATOM 690 C C . VAL A 1 89 ? -1.447 -0.330 -2.292 1.00 97.69 89 VAL A C 1
ATOM 692 O O . VAL A 1 89 ? -0.587 -0.485 -3.149 1.00 97.69 89 VAL A O 1
ATOM 695 N N . GLU A 1 90 ? -2.238 -1.337 -1.905 1.00 96.50 90 GLU A N 1
ATOM 696 C CA . GLU A 1 90 ? -2.171 -2.680 -2.513 1.00 96.50 90 GLU A CA 1
ATOM 697 C C . GLU A 1 90 ? -2.373 -2.620 -4.036 1.00 96.50 90 GLU A C 1
ATOM 699 O O . GLU A 1 90 ? -1.603 -3.185 -4.816 1.00 96.50 90 GLU A O 1
ATOM 704 N N . ALA A 1 91 ? -3.382 -1.865 -4.477 1.00 97.06 91 ALA A N 1
ATOM 705 C CA . ALA A 1 91 ? -3.629 -1.638 -5.894 1.00 97.06 91 ALA A CA 1
ATOM 706 C C . ALA A 1 91 ? -2.467 -0.890 -6.573 1.00 97.06 91 ALA A C 1
ATOM 708 O O . ALA A 1 91 ? -2.133 -1.189 -7.722 1.00 97.06 91 ALA A O 1
ATOM 709 N N . LEU A 1 92 ? -1.822 0.050 -5.871 1.00 96.81 92 LEU A N 1
ATOM 710 C CA . LEU A 1 92 ? -0.647 0.764 -6.375 1.00 96.81 92 LEU A CA 1
ATOM 711 C C . LEU A 1 92 ? 0.558 -0.175 -6.515 1.00 96.81 92 LEU A C 1
ATOM 713 O O . LEU A 1 92 ? 1.264 -0.113 -7.516 1.00 96.81 92 LEU A O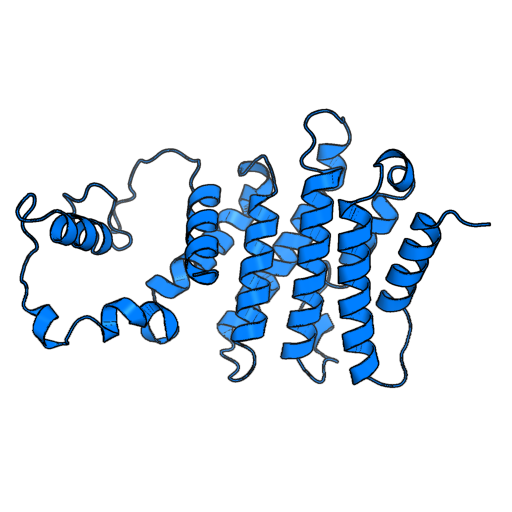 1
ATOM 717 N N . THR A 1 93 ? 0.759 -1.098 -5.575 1.00 95.56 93 THR A N 1
ATOM 718 C CA . THR A 1 93 ? 1.781 -2.151 -5.662 1.00 95.56 93 THR A CA 1
ATOM 719 C C . THR A 1 93 ? 1.569 -3.027 -6.894 1.00 95.56 93 THR A C 1
ATOM 721 O O . THR A 1 93 ? 2.513 -3.279 -7.649 1.00 95.56 93 THR A O 1
ATOM 724 N N . ALA A 1 94 ? 0.328 -3.451 -7.155 1.00 93.75 94 ALA A N 1
ATOM 725 C CA . ALA A 1 94 ? -0.015 -4.188 -8.371 1.00 93.75 94 ALA A CA 1
ATOM 726 C C . ALA A 1 94 ? 0.297 -3.371 -9.639 1.00 93.75 94 ALA A C 1
ATOM 728 O O . ALA A 1 94 ? 0.851 -3.908 -10.604 1.00 93.75 94 ALA A O 1
ATOM 729 N N . PHE A 1 95 ? 0.010 -2.066 -9.624 1.00 93.00 95 PHE A N 1
ATOM 730 C CA . PHE A 1 95 ? 0.341 -1.149 -10.715 1.00 93.00 95 PHE A CA 1
ATOM 731 C C . PHE A 1 95 ? 1.851 -1.033 -10.941 1.00 93.00 95 PHE A C 1
ATOM 733 O O . PHE A 1 95 ? 2.309 -1.179 -12.075 1.00 93.00 95 PHE A O 1
ATOM 740 N N . ILE A 1 96 ? 2.637 -0.855 -9.877 1.00 91.50 96 ILE A N 1
ATOM 741 C CA . ILE A 1 96 ? 4.103 -0.793 -9.938 1.00 91.50 96 ILE A CA 1
ATOM 742 C C . ILE A 1 96 ? 4.658 -2.059 -10.591 1.00 91.50 96 ILE A C 1
ATOM 744 O O . ILE A 1 96 ? 5.424 -1.982 -11.553 1.00 91.50 96 ILE A O 1
ATOM 748 N N . ARG A 1 97 ? 4.229 -3.234 -10.125 1.00 89.38 97 ARG A N 1
ATOM 749 C CA . ARG A 1 97 ? 4.690 -4.526 -10.657 1.00 89.38 97 ARG A CA 1
ATOM 750 C C . ARG A 1 97 ? 4.326 -4.713 -12.133 1.00 89.38 97 ARG A C 1
ATOM 752 O O . ARG A 1 97 ? 5.115 -5.271 -12.893 1.00 89.38 97 ARG A O 1
ATOM 759 N N . SER A 1 98 ? 3.167 -4.209 -12.549 1.00 86.69 98 SER A N 1
ATOM 760 C CA . SER A 1 98 ? 2.641 -4.419 -13.902 1.00 86.69 98 SER A CA 1
ATOM 761 C C . SER A 1 98 ? 3.196 -3.427 -14.927 1.00 86.69 98 SER A C 1
ATOM 763 O O . SER A 1 98 ? 3.526 -3.833 -16.046 1.00 86.69 98 SER A O 1
ATOM 765 N N . PHE A 1 99 ? 3.352 -2.155 -14.546 1.00 85.50 99 PHE A N 1
ATOM 766 C CA . PHE A 1 99 ? 3.650 -1.050 -15.467 1.00 85.50 99 PHE A CA 1
ATOM 767 C C . PHE A 1 99 ? 4.977 -0.327 -15.207 1.00 85.50 99 PHE A C 1
ATOM 769 O O . PHE A 1 99 ? 5.510 0.278 -16.130 1.00 85.50 99 PHE A O 1
ATOM 776 N N . VAL A 1 100 ? 5.537 -0.389 -13.993 1.00 82.62 100 VAL A N 1
ATOM 777 C CA . VAL A 1 100 ? 6.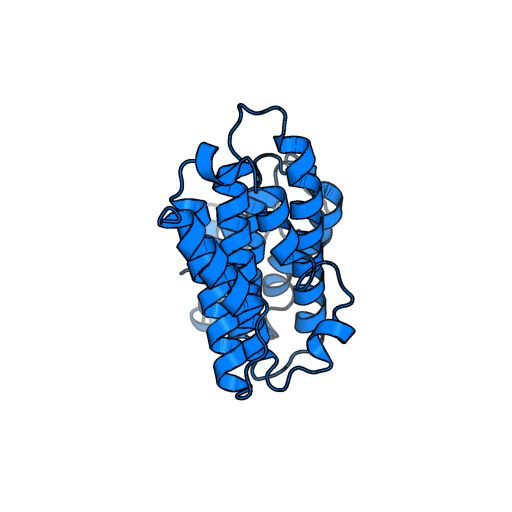775 0.339 -13.632 1.00 82.62 100 VAL A CA 1
ATOM 778 C C . VAL A 1 100 ? 7.998 -0.585 -13.595 1.00 82.62 100 VAL A C 1
ATOM 780 O O . VAL A 1 100 ? 9.067 -0.221 -14.079 1.00 82.62 100 VAL A O 1
ATOM 783 N N . CYS A 1 101 ? 7.843 -1.794 -13.050 1.00 76.50 101 CYS A N 1
ATOM 784 C CA . CYS A 1 101 ? 8.894 -2.809 -12.940 1.00 76.50 101 CYS A CA 1
ATOM 785 C C . CYS A 1 101 ? 9.411 -3.404 -14.277 1.00 76.50 101 CYS A C 1
ATOM 787 O O . CYS A 1 101 ? 10.606 -3.695 -14.366 1.00 76.50 101 CYS A O 1
ATOM 789 N N . PRO A 1 102 ? 8.598 -3.591 -15.340 1.00 68.50 102 PRO A N 1
ATOM 790 C CA . PRO A 1 102 ? 9.067 -4.239 -16.566 1.00 68.50 102 PRO A CA 1
ATOM 791 C C . PRO A 1 102 ? 10.178 -3.433 -17.249 1.00 68.50 102 PRO A C 1
ATOM 793 O O . PRO A 1 102 ? 9.971 -2.304 -17.676 1.00 68.50 102 PRO A O 1
ATOM 796 N N . THR A 1 103 ? 11.349 -4.038 -17.421 1.00 54.06 103 THR A N 1
ATOM 797 C CA . THR A 1 103 ? 12.614 -3.431 -17.877 1.00 54.06 103 THR A CA 1
ATOM 798 C C . THR A 1 103 ? 12.646 -2.899 -19.321 1.00 54.06 103 THR A C 1
ATOM 800 O O . THR A 1 103 ? 13.700 -2.453 -19.766 1.00 54.06 103 THR A O 1
ATOM 803 N N . VAL A 1 104 ? 11.542 -2.938 -20.079 1.00 48.03 104 VAL A N 1
ATOM 804 C CA . VAL A 1 104 ? 11.599 -2.879 -21.557 1.00 48.03 104 VAL A CA 1
ATOM 805 C C . VAL A 1 104 ? 10.918 -1.650 -22.186 1.00 48.03 104 VAL A C 1
ATOM 807 O O . VAL A 1 104 ? 11.147 -1.375 -23.360 1.00 48.03 104 VAL A O 1
ATOM 810 N N . THR A 1 105 ? 10.141 -0.846 -21.454 1.00 50.28 105 THR A N 1
ATOM 811 C CA . THR A 1 105 ? 9.361 0.254 -22.062 1.00 50.28 105 THR A CA 1
ATOM 812 C C . THR A 1 105 ? 9.849 1.656 -21.690 1.00 50.28 105 THR A C 1
ATOM 814 O O . THR A 1 105 ? 10.055 1.989 -20.527 1.00 50.28 105 THR A O 1
ATOM 817 N N . ALA A 1 106 ? 9.970 2.527 -22.700 1.00 50.16 106 ALA A N 1
ATOM 818 C CA . ALA A 1 106 ? 10.408 3.925 -22.586 1.00 50.16 106 ALA A CA 1
ATOM 819 C C . ALA A 1 106 ? 9.507 4.818 -21.697 1.00 50.16 106 ALA A C 1
ATOM 821 O O . ALA A 1 106 ? 9.886 5.939 -21.363 1.00 50.16 106 ALA A O 1
ATOM 822 N N . PHE A 1 107 ? 8.332 4.325 -21.290 1.00 52.69 107 PHE A N 1
ATOM 823 C CA . PHE A 1 107 ? 7.353 5.037 -20.462 1.00 52.69 107 PHE A CA 1
ATOM 824 C C . PHE A 1 107 ? 7.572 4.894 -18.948 1.00 52.69 107 PHE A C 1
ATOM 826 O O . PHE A 1 107 ? 6.939 5.623 -18.181 1.00 52.69 107 PHE A O 1
ATOM 833 N N . ASN A 1 108 ? 8.488 4.023 -18.499 1.00 61.00 108 ASN A N 1
ATOM 834 C CA . ASN A 1 108 ? 8.686 3.746 -17.070 1.00 61.00 108 ASN A CA 1
ATOM 835 C C . ASN A 1 108 ? 9.016 5.014 -16.267 1.00 61.00 108 ASN A C 1
ATOM 837 O O . ASN A 1 108 ? 8.539 5.178 -15.149 1.00 61.00 108 ASN A O 1
ATOM 841 N N . GLY A 1 109 ? 9.772 5.950 -16.852 1.00 64.31 109 GLY A N 1
ATOM 842 C CA . GLY A 1 109 ? 10.112 7.216 -16.197 1.00 64.31 109 GLY A CA 1
ATOM 843 C C . GLY A 1 109 ? 8.920 8.164 -16.004 1.00 64.31 109 GLY A C 1
ATOM 844 O O . GLY A 1 109 ? 8.887 8.895 -15.017 1.00 64.31 109 GLY A O 1
ATOM 845 N N . VAL A 1 110 ? 7.931 8.138 -16.907 1.00 81.56 110 VAL A N 1
ATOM 846 C CA . VAL A 1 110 ? 6.773 9.053 -16.876 1.00 81.56 110 VAL A CA 1
ATOM 847 C C . VAL A 1 110 ? 5.736 8.598 -15.848 1.00 81.56 110 VAL A C 1
ATOM 849 O O . VAL A 1 110 ? 5.156 9.434 -15.162 1.00 81.56 110 VAL A O 1
ATOM 852 N N . LEU A 1 111 ? 5.531 7.284 -15.702 1.00 87.56 111 LEU A N 1
ATOM 853 C CA . LEU A 1 111 ? 4.609 6.719 -14.707 1.00 87.56 111 LEU A CA 1
ATOM 854 C C . LEU A 1 111 ? 5.213 6.679 -13.298 1.00 87.56 111 LEU A C 1
ATOM 856 O O . LEU A 1 111 ? 4.483 6.751 -12.314 1.00 87.56 111 LEU A O 1
ATOM 860 N N . LEU A 1 112 ? 6.541 6.593 -13.186 1.00 89.06 112 LEU A N 1
ATOM 861 C CA . LEU A 1 112 ? 7.222 6.506 -11.896 1.00 89.06 112 LEU A CA 1
ATOM 862 C C . LEU A 1 112 ? 7.018 7.760 -11.038 1.00 89.06 112 LEU A C 1
ATOM 864 O O . LEU A 1 112 ? 6.748 7.640 -9.853 1.00 89.06 112 LEU A O 1
ATOM 868 N N . GLN A 1 113 ? 7.105 8.958 -11.617 1.00 90.69 113 GLN A N 1
ATOM 869 C CA . GLN A 1 113 ? 6.975 10.211 -10.857 1.00 90.69 113 GLN A CA 1
ATOM 870 C C . GLN A 1 113 ? 5.634 10.353 -10.106 1.00 90.69 113 GLN A C 1
ATOM 872 O O . GLN A 1 113 ? 5.659 10.592 -8.899 1.00 90.69 113 GLN A O 1
ATOM 877 N N . PRO A 1 114 ? 4.462 10.172 -10.745 1.00 92.56 114 PRO A N 1
ATOM 878 C CA . PRO A 1 114 ? 3.185 10.187 -10.031 1.00 92.56 114 PRO A CA 1
ATOM 879 C C . PRO A 1 114 ? 3.059 9.061 -8.997 1.00 92.56 114 PRO A C 1
ATOM 881 O O . PRO A 1 114 ? 2.548 9.306 -7.909 1.00 92.56 114 PRO A O 1
ATOM 884 N N . VAL A 1 115 ? 3.573 7.860 -9.286 1.00 94.25 115 VAL A N 1
ATOM 885 C CA . VAL A 1 115 ? 3.605 6.757 -8.308 1.00 94.25 115 VAL A CA 1
ATOM 886 C C . VAL A 1 115 ? 4.385 7.155 -7.056 1.00 94.25 115 VAL A C 1
ATOM 888 O O . VAL A 1 115 ? 3.886 6.970 -5.948 1.00 94.25 115 VAL A O 1
ATOM 891 N N . LEU A 1 116 ? 5.580 7.726 -7.227 1.00 93.88 116 LEU A N 1
ATOM 892 C CA . LEU A 1 116 ? 6.404 8.197 -6.117 1.00 93.88 116 LEU A CA 1
ATOM 893 C C . LEU A 1 116 ? 5.671 9.257 -5.301 1.00 93.88 116 LEU A C 1
ATOM 895 O O . LEU A 1 116 ? 5.588 9.119 -4.090 1.00 93.88 116 LEU A O 1
ATOM 899 N N . ALA A 1 117 ? 5.047 10.239 -5.957 1.00 93.56 117 ALA A N 1
ATOM 900 C CA . ALA A 1 117 ? 4.269 11.265 -5.266 1.00 93.56 117 ALA A CA 1
ATOM 901 C C . ALA A 1 117 ? 3.138 10.672 -4.401 1.00 93.56 117 ALA A C 1
ATOM 903 O O . ALA A 1 117 ? 2.900 11.146 -3.289 1.00 93.56 117 ALA A O 1
ATOM 904 N N . TYR A 1 118 ? 2.457 9.622 -4.873 1.00 95.56 118 TYR A N 1
ATOM 905 C CA . TYR A 1 118 ? 1.413 8.951 -4.092 1.00 95.56 118 TYR A CA 1
ATOM 906 C C . TYR A 1 118 ? 1.975 8.151 -2.914 1.00 95.56 118 TYR A C 1
ATOM 908 O O . TYR A 1 118 ? 1.390 8.175 -1.830 1.00 95.56 118 TYR A O 1
ATOM 916 N N . LEU A 1 119 ? 3.117 7.485 -3.092 1.00 95.81 119 LEU A N 1
ATOM 917 C CA . LEU A 1 119 ? 3.786 6.779 -2.002 1.00 95.81 119 LEU A CA 1
ATOM 918 C C . LEU A 1 119 ? 4.328 7.739 -0.936 1.00 95.81 119 LEU A C 1
ATOM 920 O O . LEU A 1 119 ? 4.127 7.485 0.251 1.00 95.81 119 LEU A O 1
ATOM 924 N N . SER A 1 120 ? 4.901 8.882 -1.326 1.00 94.62 120 SER A N 1
ATOM 925 C CA . SER A 1 120 ? 5.315 9.918 -0.373 1.00 94.62 120 SER A CA 1
ATOM 926 C C . SER A 1 120 ? 4.112 10.450 0.418 1.00 94.62 120 SER A C 1
ATOM 928 O O . SER A 1 120 ? 4.207 10.681 1.623 1.00 94.62 120 SER A O 1
ATOM 930 N N . GLY A 1 121 ? 2.947 10.586 -0.230 1.00 93.56 121 GLY A N 1
ATOM 931 C CA . GLY A 1 121 ? 1.682 10.898 0.442 1.00 93.56 121 GLY A CA 1
ATOM 932 C C . GLY A 1 121 ? 1.275 9.831 1.468 1.00 93.56 121 GLY A C 1
ATOM 933 O O . GLY A 1 121 ? 0.856 10.166 2.577 1.00 93.56 121 GLY A O 1
ATOM 934 N N . ALA A 1 122 ? 1.452 8.547 1.143 1.00 94.94 122 ALA A N 1
ATOM 935 C CA . ALA A 1 122 ? 1.221 7.444 2.076 1.00 94.94 122 ALA A CA 1
ATOM 936 C C . ALA A 1 122 ? 2.178 7.481 3.283 1.00 94.94 122 ALA A C 1
ATOM 938 O O . ALA A 1 122 ? 1.717 7.355 4.420 1.00 94.94 122 ALA A O 1
ATOM 939 N N . LEU A 1 123 ? 3.475 7.741 3.070 1.00 93.81 123 LEU A N 1
ATOM 940 C CA . LEU A 1 123 ? 4.445 7.925 4.160 1.00 93.81 123 LEU A CA 1
ATOM 941 C C . LEU A 1 123 ? 4.069 9.086 5.072 1.00 93.81 123 LEU A C 1
ATOM 943 O O . LEU A 1 123 ? 4.109 8.945 6.294 1.00 93.81 123 LEU A O 1
ATOM 947 N N . PHE A 1 124 ? 3.636 10.207 4.494 1.00 91.38 124 PHE A N 1
ATOM 948 C CA . PHE A 1 124 ? 3.173 11.336 5.285 1.00 91.38 124 PHE A CA 1
ATOM 949 C C . PHE A 1 124 ? 2.025 10.919 6.217 1.00 91.38 124 PHE A C 1
ATOM 951 O O . PHE A 1 124 ? 2.038 11.256 7.404 1.00 91.38 124 PHE A O 1
ATOM 958 N N . TYR A 1 125 ? 1.032 10.181 5.708 1.00 90.81 125 TYR A N 1
ATOM 959 C CA . TYR A 1 125 ? -0.077 9.689 6.528 1.00 90.81 125 TYR A CA 1
ATOM 960 C C . TYR A 1 125 ? 0.405 8.782 7.661 1.00 90.81 125 TYR A C 1
ATOM 962 O O . TYR A 1 125 ? -0.053 8.944 8.793 1.00 90.81 125 TYR A O 1
ATOM 970 N N . ILE A 1 126 ? 1.341 7.870 7.382 1.00 91.69 126 ILE A N 1
ATOM 971 C CA . ILE A 1 126 ? 1.927 6.988 8.399 1.00 91.69 126 ILE A CA 1
ATOM 972 C C . ILE A 1 126 ? 2.557 7.828 9.511 1.00 91.69 126 ILE A C 1
ATOM 974 O O . ILE A 1 126 ? 2.175 7.689 10.672 1.00 91.69 126 ILE A O 1
ATOM 978 N N . SER A 1 127 ? 3.442 8.760 9.163 1.00 89.56 127 SER A N 1
ATOM 979 C CA . SER A 1 127 ? 4.109 9.648 10.122 1.00 89.56 127 SER A CA 1
ATOM 980 C C . SER A 1 127 ? 3.108 10.482 10.932 1.00 89.56 127 SER A C 1
ATOM 982 O O . SER A 1 127 ? 3.206 10.586 12.158 1.00 89.56 127 SER A O 1
ATOM 984 N N . PHE A 1 128 ? 2.082 11.025 10.269 1.00 87.19 128 PHE A N 1
ATOM 985 C CA . PHE A 1 128 ? 1.030 11.810 10.909 1.00 87.19 128 PHE A CA 1
ATOM 986 C C . PHE A 1 128 ? 0.247 11.003 11.949 1.00 87.19 128 PHE A C 1
ATOM 988 O O . PHE A 1 128 ? 0.043 11.485 13.065 1.00 87.19 128 PHE A O 1
ATOM 995 N N . PHE A 1 129 ? -0.183 9.783 11.623 1.00 86.25 129 PHE A N 1
ATOM 996 C CA . PHE A 1 129 ? -0.967 8.961 12.548 1.00 86.25 129 PHE A CA 1
ATOM 997 C C . PHE A 1 129 ? -0.121 8.308 13.641 1.00 86.25 129 PHE A C 1
ATOM 999 O O . PHE A 1 129 ? -0.594 8.215 14.776 1.00 86.25 129 PHE A O 1
ATOM 1006 N N . SER A 1 130 ? 1.132 7.952 13.351 1.00 84.25 130 SER A N 1
ATOM 1007 C CA . SER A 1 130 ? 2.084 7.455 14.352 1.00 84.25 130 SER A CA 1
ATOM 1008 C C . SER A 1 130 ? 2.308 8.472 15.474 1.00 84.25 130 SER A C 1
ATOM 1010 O O . SER A 1 130 ? 2.312 8.104 16.647 1.00 84.25 130 SER A O 1
ATOM 1012 N N . SER A 1 131 ? 2.373 9.770 15.147 1.00 78.56 131 SER A N 1
ATOM 1013 C CA . SER A 1 131 ? 2.535 10.835 16.151 1.00 78.56 131 SER A CA 1
ATOM 1014 C C . SER A 1 131 ? 1.331 11.020 17.093 1.00 78.56 131 SER A C 1
ATOM 1016 O O . SER A 1 131 ? 1.474 11.595 18.170 1.00 78.56 131 SER A O 1
ATOM 1018 N N . LYS A 1 132 ? 0.136 10.542 16.714 1.00 75.44 132 LYS A N 1
ATOM 1019 C CA . LYS A 1 132 ? -1.123 10.804 17.438 1.00 75.44 132 LYS A CA 1
ATOM 1020 C C . LYS A 1 132 ? -1.544 9.712 18.427 1.00 75.44 132 LYS A C 1
ATOM 1022 O O . LYS A 1 132 ? -2.488 9.949 19.174 1.00 75.44 132 LYS A O 1
ATOM 1027 N N . GLN A 1 133 ? -0.892 8.544 18.423 1.00 66.31 133 GLN A N 1
ATOM 1028 C CA . GLN A 1 133 ? -1.145 7.410 19.336 1.00 66.31 133 GLN A CA 1
ATOM 1029 C C . GLN A 1 133 ? -2.643 7.128 19.623 1.00 66.31 133 GLN A C 1
ATOM 1031 O O . GLN A 1 133 ? -3.078 7.052 20.772 1.00 66.31 133 GLN A O 1
ATOM 1036 N N . LEU A 1 134 ? -3.465 6.976 18.576 1.00 70.81 134 LEU A N 1
ATOM 1037 C CA . LEU A 1 134 ? -4.914 6.766 18.726 1.00 70.81 134 LEU A CA 1
ATOM 1038 C C . LEU A 1 134 ? -5.248 5.290 19.070 1.00 70.81 134 LEU A C 1
ATOM 1040 O O . LEU A 1 134 ? -4.916 4.397 18.284 1.00 70.81 134 LEU A O 1
ATOM 1044 N N . PRO A 1 135 ? -5.948 5.000 20.192 1.00 62.56 135 PRO A N 1
ATOM 1045 C CA . PRO A 1 135 ? -6.029 3.653 20.780 1.00 62.56 135 PRO A CA 1
ATOM 1046 C C . PRO A 1 135 ? -6.799 2.572 19.994 1.00 62.56 135 PRO A C 1
ATOM 1048 O O . PRO A 1 135 ? -6.760 1.420 20.398 1.00 62.56 135 PRO A O 1
ATOM 1051 N N . ASN A 1 136 ? -7.417 2.871 18.848 1.00 74.88 136 ASN A N 1
ATOM 1052 C CA . ASN A 1 136 ? -8.171 1.890 18.041 1.00 74.88 136 ASN A CA 1
ATOM 1053 C C . ASN A 1 136 ? -7.698 1.796 16.579 1.00 74.88 136 ASN A C 1
ATOM 1055 O O . ASN A 1 136 ? -8.389 1.236 15.735 1.00 74.88 136 ASN A O 1
ATOM 1059 N N . MET A 1 137 ? -6.532 2.365 16.261 1.00 83.00 137 MET A N 1
ATOM 1060 C CA . MET A 1 137 ? -6.027 2.440 14.883 1.00 83.00 137 MET A CA 1
ATOM 1061 C C . MET A 1 137 ? -4.750 1.631 14.658 1.00 83.00 137 MET A C 1
ATOM 1063 O O . MET A 1 137 ? -4.297 1.550 13.522 1.00 83.00 137 MET A O 1
ATOM 1067 N N . LYS A 1 138 ? -4.180 1.014 15.705 1.00 83.25 138 LYS A N 1
ATOM 1068 C CA . LYS A 1 138 ? -2.876 0.334 15.635 1.00 83.25 138 LYS A CA 1
ATOM 1069 C C . LYS A 1 138 ? -2.811 -0.702 14.508 1.00 83.25 138 LYS A C 1
ATOM 1071 O O . LYS A 1 138 ? -1.918 -0.617 13.676 1.00 83.25 138 LYS A O 1
ATOM 1076 N N . SER A 1 139 ? -3.776 -1.622 14.429 1.00 85.62 139 SER A N 1
ATOM 1077 C CA . SER A 1 139 ? -3.791 -2.672 13.396 1.00 85.62 139 SER A CA 1
ATOM 1078 C C . SER A 1 139 ? -3.989 -2.113 11.985 1.00 85.62 139 SER A C 1
ATOM 1080 O O . SER A 1 139 ? -3.295 -2.525 11.060 1.00 85.62 139 SER A O 1
ATOM 1082 N N . ALA A 1 140 ? -4.893 -1.142 11.824 1.00 90.25 140 ALA A N 1
ATOM 1083 C CA . ALA A 1 140 ? -5.145 -0.507 10.531 1.00 90.25 140 ALA A CA 1
ATOM 1084 C C . ALA A 1 140 ? -3.916 0.280 10.042 1.00 90.25 140 ALA A C 1
ATOM 1086 O O . ALA A 1 140 ? -3.551 0.197 8.873 1.00 90.25 140 ALA A O 1
ATOM 1087 N N . LEU A 1 141 ? -3.239 0.992 10.949 1.00 90.69 141 LEU A N 1
ATOM 1088 C CA . LEU A 1 141 ? -2.004 1.716 10.659 1.00 90.69 141 LEU A CA 1
ATOM 1089 C C . LEU A 1 141 ? -0.849 0.757 10.354 1.00 90.69 141 LEU A C 1
ATOM 1091 O O . LEU A 1 141 ? -0.111 0.998 9.410 1.00 90.69 141 LEU A O 1
ATOM 1095 N N . ALA 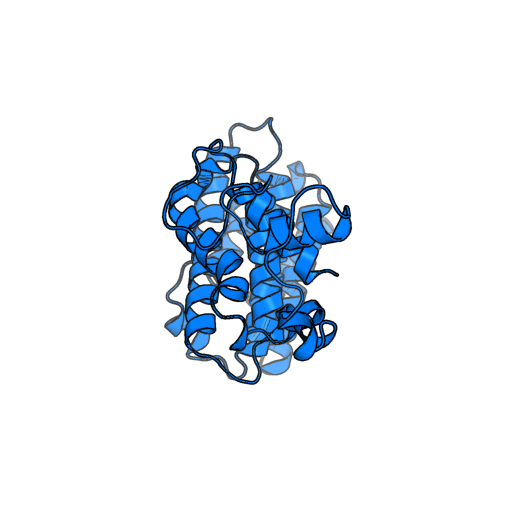A 1 142 ? -0.713 -0.344 11.095 1.00 87.69 142 ALA A N 1
ATOM 1096 C CA . ALA A 1 142 ? 0.310 -1.356 10.839 1.00 87.69 142 ALA A CA 1
ATOM 1097 C C . ALA A 1 142 ? 0.153 -2.002 9.455 1.00 87.69 142 ALA A C 1
ATOM 1099 O O . ALA A 1 142 ? 1.135 -2.112 8.721 1.00 87.69 142 ALA A O 1
ATOM 1100 N N . LEU A 1 143 ? -1.074 -2.373 9.072 1.00 90.56 143 LEU A N 1
ATOM 1101 C CA . LEU A 1 143 ? -1.360 -2.906 7.739 1.00 90.56 143 LEU A CA 1
ATOM 1102 C C . LEU A 1 143 ? -1.053 -1.873 6.646 1.00 90.56 143 LEU A C 1
ATOM 1104 O O . LEU A 1 143 ? -0.436 -2.209 5.634 1.00 90.56 143 LEU A O 1
ATOM 1108 N N . PHE A 1 144 ? -1.453 -0.618 6.864 1.00 94.62 144 PHE A N 1
ATOM 1109 C CA . PHE A 1 144 ? -1.177 0.478 5.940 1.00 94.62 144 PHE A CA 1
ATOM 1110 C C . PHE A 1 144 ? 0.329 0.704 5.757 1.00 94.62 144 PHE A C 1
ATOM 1112 O O . PHE A 1 144 ? 0.805 0.819 4.625 1.00 94.62 144 PHE A O 1
ATOM 1119 N N . THR A 1 145 ? 1.087 0.692 6.855 1.00 93.25 145 THR A N 1
ATOM 1120 C CA . THR A 1 145 ? 2.549 0.787 6.850 1.00 93.25 145 THR A CA 1
ATOM 1121 C C . THR A 1 145 ? 3.179 -0.372 6.091 1.00 93.25 145 THR A C 1
ATOM 1123 O O . THR A 1 145 ? 3.943 -0.130 5.159 1.00 93.25 145 THR A O 1
ATOM 1126 N N . ALA A 1 146 ? 2.823 -1.617 6.419 1.00 89.75 146 ALA A N 1
ATOM 1127 C CA . ALA A 1 146 ? 3.378 -2.800 5.765 1.00 89.75 146 ALA A CA 1
ATOM 1128 C C . ALA A 1 146 ? 3.163 -2.759 4.243 1.00 89.75 146 ALA A C 1
ATOM 1130 O O . ALA A 1 146 ? 4.121 -2.868 3.479 1.00 89.75 146 ALA A O 1
ATOM 1131 N N . ARG A 1 147 ? 1.932 -2.484 3.789 1.00 93.44 147 ARG A N 1
ATOM 1132 C CA . ARG A 1 147 ? 1.626 -2.384 2.353 1.00 93.44 147 ARG A CA 1
ATOM 1133 C C . ARG A 1 147 ? 2.361 -1.239 1.663 1.00 93.44 147 ARG A C 1
ATOM 1135 O O . ARG A 1 147 ? 2.794 -1.401 0.525 1.00 93.44 147 ARG A O 1
ATOM 1142 N N . THR A 1 148 ? 2.537 -0.105 2.341 1.00 96.44 148 THR A N 1
ATOM 1143 C CA . THR A 1 148 ? 3.297 1.036 1.800 1.00 96.44 148 THR A CA 1
ATOM 1144 C C . THR A 1 148 ? 4.759 0.665 1.596 1.00 96.44 148 THR A C 1
ATOM 1146 O O . THR A 1 148 ? 5.314 0.918 0.529 1.00 96.44 148 THR A O 1
ATOM 1149 N N . LEU A 1 149 ? 5.370 -0.013 2.565 1.00 93.06 149 LEU A N 1
ATOM 1150 C CA . LEU A 1 149 ? 6.750 -0.477 2.451 1.00 93.06 149 LEU A CA 1
ATOM 1151 C C . LEU A 1 149 ? 6.905 -1.541 1.347 1.00 93.06 149 LEU A C 1
ATOM 1153 O O . LEU A 1 149 ? 7.819 -1.435 0.532 1.00 93.06 149 LEU A O 1
ATOM 1157 N N . MET A 1 150 ? 5.969 -2.490 1.219 1.00 89.88 150 MET A N 1
ATOM 1158 C CA . MET A 1 150 ? 5.951 -3.457 0.104 1.00 89.88 150 MET A CA 1
ATOM 1159 C C . MET A 1 150 ? 5.812 -2.785 -1.274 1.00 89.88 150 MET A C 1
ATOM 1161 O O . MET A 1 150 ? 6.362 -3.272 -2.272 1.00 89.88 150 MET A O 1
ATOM 1165 N N . ALA A 1 151 ? 5.090 -1.664 -1.350 1.00 94.38 151 ALA A N 1
ATOM 1166 C CA . ALA A 1 151 ? 4.974 -0.875 -2.571 1.00 94.38 151 ALA A CA 1
ATOM 1167 C C . ALA A 1 151 ? 6.324 -0.249 -2.958 1.00 94.38 151 ALA A C 1
ATOM 1169 O O . ALA A 1 151 ? 6.748 -0.392 -4.106 1.00 94.38 151 ALA A O 1
ATOM 1170 N N . TYR A 1 152 ? 7.042 0.352 -1.997 1.00 91.56 152 TYR A N 1
ATOM 1171 C CA . TYR A 1 152 ? 8.410 0.846 -2.210 1.00 91.56 152 TYR A CA 1
ATOM 1172 C C . TYR A 1 152 ? 9.371 -0.275 -2.613 1.00 91.56 152 TYR A C 1
ATOM 1174 O O . TYR A 1 152 ? 10.134 -0.109 -3.561 1.00 91.56 152 TYR A O 1
ATOM 1182 N N . GLN A 1 153 ? 9.295 -1.437 -1.958 1.00 87.69 153 GLN A N 1
ATOM 1183 C CA . GLN A 1 153 ? 10.116 -2.606 -2.293 1.00 87.69 153 GLN A CA 1
ATOM 1184 C C . GLN A 1 153 ? 9.889 -3.090 -3.732 1.00 87.69 153 GLN A C 1
ATOM 1186 O O . GLN A 1 153 ? 10.788 -3.643 -4.361 1.00 87.69 153 GLN A O 1
ATOM 1191 N N . SER A 1 154 ? 8.687 -2.877 -4.275 1.00 87.94 154 SER A N 1
ATOM 1192 C CA . SER A 1 154 ? 8.351 -3.271 -5.645 1.00 87.94 154 SER A CA 1
ATOM 1193 C C . SER A 1 154 ? 8.948 -2.334 -6.708 1.00 87.94 154 SER A C 1
ATOM 1195 O O . SER A 1 154 ? 8.857 -2.642 -7.899 1.00 87.94 154 SER A O 1
ATOM 1197 N N . ILE A 1 155 ? 9.562 -1.208 -6.315 1.00 86.44 155 ILE A N 1
ATOM 1198 C CA . ILE A 1 155 ? 10.254 -0.284 -7.222 1.00 86.44 155 ILE A CA 1
ATOM 1199 C C . ILE A 1 155 ? 11.685 -0.796 -7.479 1.00 86.44 155 ILE A C 1
ATOM 1201 O O . ILE A 1 155 ? 12.474 -0.888 -6.542 1.00 86.44 155 ILE A O 1
ATOM 1205 N N . PRO A 1 156 ? 12.083 -1.061 -8.741 1.00 78.88 156 PRO A N 1
ATOM 1206 C CA . PRO A 1 156 ? 13.376 -1.690 -9.036 1.00 78.88 156 PRO A CA 1
ATOM 1207 C C . PRO A 1 156 ? 14.617 -0.881 -8.647 1.00 78.88 156 PRO A C 1
ATOM 1209 O O . PRO A 1 156 ? 15.668 -1.462 -8.396 1.00 78.88 156 PRO A O 1
ATOM 1212 N N . ASN A 1 157 ? 14.531 0.453 -8.674 1.00 81.44 157 ASN A N 1
ATOM 1213 C CA . ASN A 1 157 ? 15.656 1.336 -8.379 1.00 81.44 157 ASN A CA 1
ATOM 1214 C C . ASN A 1 157 ? 15.431 2.055 -7.040 1.00 81.44 157 ASN A C 1
ATOM 1216 O O . ASN A 1 157 ? 14.674 3.029 -7.016 1.00 81.44 157 ASN A O 1
ATOM 1220 N N . PRO A 1 158 ? 16.133 1.661 -5.963 1.00 81.25 158 PRO A N 1
ATOM 1221 C CA . PRO A 1 158 ? 16.033 2.320 -4.666 1.00 81.25 158 PRO A CA 1
ATOM 1222 C C . PRO A 1 158 ? 16.380 3.809 -4.694 1.00 81.25 158 PRO A C 1
ATOM 1224 O O . PRO A 1 158 ? 15.830 4.590 -3.924 1.00 81.25 158 PRO A O 1
ATOM 1227 N N . MET A 1 159 ? 17.253 4.231 -5.613 1.00 84.94 159 MET A N 1
ATOM 1228 C CA . MET A 1 159 ? 17.634 5.639 -5.760 1.00 84.94 159 MET A CA 1
ATOM 1229 C C . MET A 1 159 ? 16.522 6.500 -6.368 1.00 84.94 159 MET A C 1
ATOM 1231 O O . MET A 1 159 ? 16.619 7.720 -6.342 1.00 84.94 159 MET A O 1
ATOM 1235 N N . ALA A 1 160 ? 15.461 5.897 -6.915 1.00 84.50 160 ALA A N 1
ATOM 1236 C CA . ALA A 1 160 ? 14.342 6.653 -7.468 1.00 84.50 160 ALA A CA 1
ATOM 1237 C C . ALA A 1 160 ? 13.562 7.433 -6.398 1.00 84.50 160 ALA A C 1
ATOM 1239 O O . ALA A 1 160 ? 12.955 8.446 -6.724 1.00 84.50 160 ALA A O 1
ATOM 1240 N N . TYR A 1 161 ? 13.587 6.972 -5.146 1.00 87.94 161 TYR A N 1
ATOM 1241 C CA . TYR A 1 161 ? 12.847 7.554 -4.025 1.00 87.94 161 TYR A CA 1
ATOM 1242 C C . TYR A 1 161 ? 13.772 8.092 -2.924 1.00 87.94 161 TYR A C 1
ATOM 1244 O O . TYR A 1 161 ? 13.439 8.030 -1.745 1.00 87.94 161 TYR A O 1
ATOM 1252 N N . GLU A 1 162 ? 14.933 8.640 -3.308 1.00 87.12 162 GLU A N 1
ATOM 1253 C CA . GLU A 1 162 ? 15.945 9.194 -2.388 1.00 87.12 162 GLU A CA 1
ATOM 1254 C C . GLU A 1 162 ? 15.373 10.203 -1.380 1.00 87.12 162 GLU A C 1
ATOM 1256 O O . GLU A 1 162 ? 15.759 10.211 -0.214 1.00 87.12 162 GLU A O 1
ATOM 1261 N N . THR A 1 163 ? 14.389 11.003 -1.793 1.00 90.19 163 THR A N 1
ATOM 1262 C CA . THR A 1 163 ? 13.726 11.993 -0.930 1.00 90.19 163 THR A CA 1
ATOM 1263 C C . THR A 1 163 ? 12.964 11.377 0.241 1.00 90.19 163 THR A C 1
ATOM 1265 O O . THR A 1 163 ? 12.785 12.031 1.266 1.00 90.19 163 THR A O 1
ATOM 1268 N N . ASP A 1 164 ? 12.532 10.125 0.102 1.00 91.56 164 ASP A N 1
ATOM 1269 C CA . ASP A 1 164 ? 11.702 9.423 1.081 1.00 91.56 164 ASP A CA 1
ATOM 1270 C C . ASP A 1 164 ? 12.526 8.489 1.978 1.00 91.56 164 ASP A C 1
ATOM 1272 O O . ASP A 1 164 ? 12.017 7.964 2.968 1.00 91.56 164 ASP A O 1
ATOM 1276 N N . HIS A 1 165 ? 13.813 8.299 1.661 1.00 87.75 165 HIS A N 1
ATOM 1277 C CA . HIS A 1 165 ? 14.717 7.374 2.349 1.00 87.75 165 HIS A CA 1
ATOM 1278 C C . HIS A 1 165 ? 14.730 7.577 3.859 1.00 87.75 165 HIS A C 1
ATOM 1280 O O . HIS A 1 165 ? 14.597 6.612 4.607 1.00 87.75 165 HIS A O 1
ATOM 1286 N N . GLN A 1 166 ? 14.845 8.829 4.301 1.00 86.31 166 GLN A N 1
ATOM 1287 C CA . GLN A 1 166 ? 14.888 9.154 5.722 1.00 86.31 166 GLN A CA 1
ATOM 1288 C C . GLN A 1 166 ? 13.601 8.724 6.443 1.00 86.31 166 GLN A C 1
ATOM 1290 O O . GLN A 1 166 ? 13.679 8.054 7.468 1.00 86.31 166 GLN A O 1
ATOM 1295 N N . GLN A 1 167 ? 12.427 9.037 5.886 1.00 88.38 167 GLN A N 1
ATOM 1296 C CA . GLN A 1 167 ? 11.142 8.671 6.495 1.00 88.38 167 GLN A CA 1
ATOM 1297 C C . GLN A 1 167 ? 10.938 7.153 6.534 1.00 88.38 167 GLN A C 1
ATOM 1299 O O . GLN A 1 167 ? 10.452 6.618 7.528 1.00 88.38 167 GLN A O 1
ATOM 1304 N N . ILE A 1 168 ? 11.335 6.441 5.474 1.00 86.25 168 ILE A N 1
ATOM 1305 C CA . ILE A 1 168 ? 11.264 4.974 5.431 1.00 86.25 168 ILE A CA 1
ATOM 1306 C C . ILE A 1 168 ? 12.145 4.367 6.526 1.00 86.25 168 ILE A C 1
ATOM 1308 O O . ILE A 1 168 ? 11.698 3.467 7.237 1.00 86.25 168 ILE A O 1
ATOM 1312 N N . ILE A 1 169 ? 13.374 4.871 6.681 1.00 81.81 169 ILE A N 1
ATOM 1313 C CA . ILE A 1 169 ? 14.294 4.422 7.729 1.00 81.81 169 ILE A CA 1
ATOM 1314 C C . ILE A 1 169 ? 13.680 4.680 9.105 1.00 81.81 169 ILE A C 1
ATOM 1316 O O . ILE A 1 169 ? 13.585 3.741 9.885 1.00 81.81 169 ILE A O 1
ATOM 1320 N N . GLU A 1 170 ? 13.204 5.897 9.377 1.00 83.00 170 GLU A N 1
ATOM 1321 C CA . GLU A 1 170 ? 12.575 6.264 10.654 1.00 83.00 170 GLU A CA 1
ATOM 1322 C C . GLU A 1 170 ? 11.388 5.350 11.002 1.00 83.00 170 GLU A C 1
ATOM 1324 O O . GLU A 1 170 ? 11.282 4.867 12.130 1.00 83.00 170 GLU A O 1
ATOM 1329 N N . ILE A 1 171 ? 10.515 5.050 10.036 1.00 83.50 171 ILE A N 1
ATOM 1330 C CA . ILE A 1 171 ? 9.380 4.137 10.236 1.00 83.50 171 ILE A CA 1
ATOM 1331 C C . ILE A 1 171 ? 9.869 2.734 10.602 1.00 83.50 171 ILE A C 1
ATOM 1333 O O . ILE A 1 171 ? 9.355 2.139 11.551 1.00 83.50 171 ILE A O 1
ATOM 1337 N N . CYS A 1 172 ? 10.862 2.216 9.877 1.00 79.56 172 CYS A N 1
ATOM 1338 C CA . CYS A 1 172 ? 11.365 0.861 10.085 1.00 79.56 172 CYS A CA 1
ATOM 1339 C C . CYS A 1 172 ? 12.170 0.725 11.384 1.00 79.56 172 CYS A C 1
ATOM 1341 O O . CYS A 1 172 ? 12.143 -0.341 11.994 1.00 79.56 172 CYS A O 1
ATOM 1343 N N . THR A 1 173 ? 12.862 1.778 11.829 1.00 74.56 173 THR A N 1
ATOM 1344 C CA . THR A 1 173 ? 13.674 1.758 13.056 1.00 74.56 173 THR A CA 1
ATOM 1345 C C . THR A 1 173 ? 12.877 2.110 14.312 1.00 74.56 173 THR A C 1
ATOM 1347 O O . THR A 1 173 ? 13.229 1.653 15.400 1.00 74.56 173 THR A O 1
ATOM 1350 N N . SER A 1 174 ? 11.764 2.845 14.186 1.00 71.69 174 SER A N 1
ATOM 1351 C CA . SER A 1 174 ? 10.958 3.294 15.331 1.00 71.69 174 SER A CA 1
ATOM 1352 C C . SER A 1 174 ? 10.527 2.199 16.325 1.00 71.69 174 SER A C 1
ATOM 1354 O O . SER A 1 174 ? 10.578 2.475 17.528 1.00 71.69 174 SER A O 1
ATOM 1356 N N . PRO A 1 175 ? 10.175 0.957 15.916 1.00 64.12 175 PRO A N 1
ATOM 1357 C CA . PRO A 1 175 ? 9.795 -0.094 16.864 1.00 64.12 175 PRO A CA 1
ATOM 1358 C C . PRO A 1 175 ? 10.956 -0.576 17.733 1.00 64.12 175 PRO A C 1
ATOM 1360 O O . PRO A 1 175 ? 10.745 -1.087 18.833 1.00 64.12 175 PRO A O 1
ATOM 1363 N N . PHE A 1 176 ? 12.181 -0.414 17.234 1.00 60.78 176 PHE A N 1
ATOM 1364 C CA . PHE A 1 176 ? 13.397 -0.755 17.953 1.00 60.78 176 PHE A CA 1
ATOM 1365 C C . PHE A 1 176 ? 13.801 0.387 18.890 1.00 60.78 176 PHE A C 1
ATOM 1367 O O . PHE A 1 176 ? 14.273 0.126 19.994 1.00 60.78 176 PHE A O 1
ATOM 1374 N N . SER A 1 177 ? 13.622 1.646 18.468 1.00 58.25 177 SER A N 1
ATOM 1375 C CA . SER A 1 177 ? 14.057 2.828 19.231 1.00 58.25 177 SER A CA 1
ATOM 1376 C C . SER A 1 177 ? 13.159 3.148 20.425 1.00 58.25 177 SER A C 1
ATOM 1378 O O . SER A 1 177 ? 13.652 3.641 21.437 1.00 58.25 177 SER A O 1
ATOM 1380 N N . ASP A 1 178 ? 11.862 2.837 20.346 1.00 59.16 178 ASP A N 1
ATOM 1381 C CA . ASP A 1 178 ? 10.934 2.920 21.480 1.00 59.16 178 ASP A CA 1
ATOM 1382 C C . ASP A 1 178 ? 10.184 1.591 21.684 1.00 59.16 178 ASP A C 1
ATOM 1384 O O . ASP A 1 178 ? 9.006 1.465 21.336 1.00 59.16 178 ASP A O 1
ATOM 1388 N N . PRO A 1 179 ? 10.829 0.580 22.295 1.00 52.47 179 PRO A N 1
ATOM 1389 C CA . PRO A 1 179 ? 10.226 -0.737 22.501 1.00 52.47 179 PRO A CA 1
ATOM 1390 C C . PRO A 1 179 ? 8.980 -0.707 23.395 1.00 52.47 179 PRO A C 1
ATOM 1392 O O . PRO A 1 179 ? 8.212 -1.663 23.418 1.00 52.47 179 PRO A O 1
ATOM 1395 N N . SER A 1 180 ? 8.786 0.362 24.174 1.00 53.03 180 SER A N 1
ATOM 1396 C CA . SER A 1 180 ? 7.666 0.478 25.110 1.00 53.03 180 SER A CA 1
ATOM 1397 C C . SER A 1 180 ? 6.331 0.770 24.413 1.00 53.03 180 SER A C 1
ATOM 1399 O O . SER A 1 180 ? 5.275 0.437 24.951 1.00 53.03 180 SER A O 1
ATOM 1401 N N . GLY A 1 181 ? 6.375 1.336 23.200 1.00 56.81 181 GLY A N 1
ATOM 1402 C CA . GLY A 1 181 ? 5.200 1.641 22.381 1.00 56.81 181 GLY A CA 1
ATOM 1403 C C . GLY A 1 181 ? 4.682 0.478 21.522 1.00 56.81 181 GLY A C 1
ATOM 1404 O O . GLY A 1 181 ? 3.544 0.535 21.043 1.00 56.81 181 GLY A O 1
ATOM 1405 N N . TYR A 1 182 ? 5.478 -0.583 21.346 1.00 53.94 182 TYR A N 1
ATOM 1406 C CA . TYR A 1 182 ? 5.213 -1.681 20.410 1.00 53.94 182 TYR A CA 1
ATOM 1407 C C . TYR A 1 182 ? 5.169 -3.023 21.154 1.00 53.94 182 TYR A C 1
ATOM 1409 O O . TYR A 1 182 ? 6.192 -3.651 21.392 1.00 53.94 182 TYR A O 1
ATOM 1417 N N . GLU A 1 183 ? 3.965 -3.478 21.519 1.00 51.53 183 GLU A N 1
ATOM 1418 C CA . GLU A 1 183 ? 3.753 -4.693 22.335 1.00 51.53 183 GLU A CA 1
ATOM 1419 C C . GLU A 1 183 ? 4.382 -5.969 21.727 1.00 51.53 183 GLU A C 1
ATOM 1421 O O . GLU A 1 183 ? 4.754 -6.884 22.461 1.00 51.53 183 GLU A O 1
ATOM 1426 N N . GLU A 1 184 ? 4.567 -6.012 20.404 1.00 48.56 184 GLU A N 1
ATOM 1427 C CA . GLU A 1 184 ? 5.064 -7.167 19.637 1.00 48.56 184 GLU A CA 1
ATOM 1428 C C . GLU A 1 184 ? 6.603 -7.298 19.624 1.00 48.56 184 GLU A C 1
ATOM 1430 O O . GLU A 1 184 ? 7.116 -8.402 19.458 1.00 48.56 184 GLU A O 1
ATOM 1435 N N . SER A 1 185 ? 7.370 -6.224 19.879 1.00 43.50 185 SER A N 1
ATOM 1436 C CA . SER A 1 185 ? 8.839 -6.323 20.044 1.00 43.50 185 SER A CA 1
ATOM 1437 C C . SER A 1 185 ? 9.232 -6.943 21.392 1.00 43.50 185 SER A C 1
ATOM 1439 O O . SER A 1 185 ? 10.407 -7.179 21.684 1.00 43.50 185 SER A O 1
ATOM 1441 N N . SER A 1 186 ? 8.232 -7.241 22.225 1.00 44.16 186 SER A N 1
ATOM 1442 C CA . SER A 1 186 ? 8.423 -7.844 2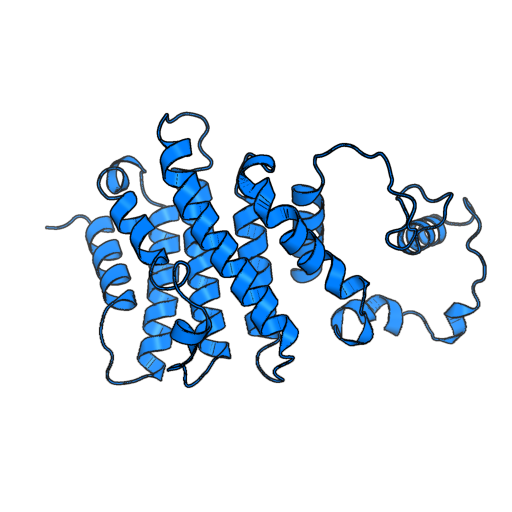3.529 1.00 44.16 186 SER A CA 1
ATOM 1443 C C . SER A 1 186 ? 8.507 -9.363 23.505 1.00 44.16 186 SER A C 1
ATOM 1445 O O . SER A 1 186 ? 8.870 -9.894 24.539 1.00 44.16 186 SER A O 1
ATOM 1447 N N . SER A 1 187 ? 8.242 -10.085 22.410 1.00 41.28 187 SER A N 1
ATOM 1448 C CA . SER A 1 187 ? 8.197 -11.563 22.423 1.00 41.28 187 SER A CA 1
ATOM 1449 C C . SER A 1 187 ? 9.497 -12.190 22.939 1.00 41.28 187 SER A C 1
ATOM 1451 O O . SER A 1 187 ? 9.468 -13.018 23.843 1.00 41.28 187 SER A O 1
ATOM 1453 N N . LEU A 1 188 ? 10.660 -11.718 22.474 1.00 43.03 188 LEU A N 1
ATOM 1454 C CA . LEU A 1 188 ? 11.954 -12.139 23.032 1.00 43.03 188 LEU A CA 1
ATOM 1455 C C . LEU A 1 188 ? 12.164 -11.597 24.453 1.00 43.03 188 LEU A C 1
ATOM 1457 O O . LEU A 1 188 ? 12.645 -12.311 25.318 1.00 43.03 188 LEU A O 1
ATOM 1461 N N . ARG A 1 189 ? 11.733 -10.366 24.744 1.00 43.59 189 ARG A N 1
ATOM 1462 C CA . ARG A 1 189 ? 11.873 -9.719 26.065 1.00 43.59 189 ARG A CA 1
ATOM 1463 C C . ARG A 1 189 ? 10.937 -10.264 27.156 1.00 43.59 189 ARG A C 1
ATOM 1465 O O . ARG A 1 189 ? 11.179 -10.018 28.331 1.00 43.59 189 ARG A O 1
ATOM 1472 N N . THR A 1 190 ? 9.853 -10.930 26.771 1.00 44.88 190 THR A N 1
ATOM 1473 C CA . THR A 1 190 ? 8.889 -11.617 27.645 1.00 44.88 190 THR A CA 1
ATOM 1474 C C . THR A 1 190 ? 9.242 -13.087 27.809 1.00 44.88 190 THR A C 1
ATOM 1476 O O . THR A 1 190 ? 8.913 -13.656 28.846 1.00 44.88 190 THR A O 1
ATOM 1479 N N . LEU A 1 191 ? 9.923 -13.684 26.822 1.00 46.41 191 LEU A N 1
ATOM 1480 C CA . LEU A 1 191 ? 10.522 -15.017 26.927 1.00 46.41 191 LEU A CA 1
ATOM 1481 C C . LEU A 1 191 ? 11.824 -15.015 27.739 1.00 46.41 191 LEU A C 1
ATOM 1483 O O . LEU A 1 191 ? 12.085 -15.983 28.448 1.00 46.41 191 LEU A O 1
ATOM 1487 N N . LEU A 1 192 ? 12.614 -13.942 27.663 1.00 47.12 192 LEU A N 1
ATOM 1488 C CA . LEU A 1 192 ? 13.781 -13.728 28.514 1.00 47.12 192 LEU A CA 1
ATOM 1489 C C . LEU A 1 192 ? 13.303 -13.328 29.917 1.00 47.12 192 LEU A C 1
ATOM 1491 O O . LEU A 1 192 ? 12.629 -12.306 30.085 1.00 47.12 192 LEU A O 1
ATOM 1495 N N . ASP A 1 193 ? 13.627 -14.127 30.937 1.00 43.81 193 ASP A N 1
ATOM 1496 C CA . ASP A 1 193 ? 13.313 -13.776 32.323 1.00 43.81 193 ASP A CA 1
ATOM 1497 C C . ASP A 1 193 ? 14.049 -12.463 32.658 1.00 43.81 193 ASP A C 1
ATOM 1499 O O . ASP A 1 193 ? 15.173 -12.220 32.219 1.00 43.81 193 ASP A O 1
ATOM 1503 N N . LYS A 1 194 ? 13.467 -11.588 33.485 1.00 48.38 194 LYS A N 1
ATOM 1504 C CA . LYS A 1 194 ? 14.169 -10.379 33.963 1.00 48.38 194 LYS A CA 1
ATOM 1505 C C . LYS A 1 194 ? 15.461 -10.721 34.715 1.00 48.38 194 LYS A C 1
ATOM 1507 O O . LYS A 1 194 ? 16.313 -9.854 34.891 1.00 48.38 194 LYS A O 1
ATOM 1512 N N . LYS A 1 195 ? 15.598 -11.970 35.169 1.00 47.75 195 LYS A N 1
ATOM 1513 C CA . LYS A 1 195 ? 16.820 -12.536 35.753 1.00 47.75 195 LYS A CA 1
ATOM 1514 C C . LYS A 1 195 ? 17.861 -12.973 34.716 1.00 47.75 195 LYS A C 1
ATOM 1516 O O . LYS A 1 195 ? 19.017 -13.128 35.092 1.00 47.75 195 LYS A O 1
ATOM 1521 N N . ASP A 1 196 ? 17.505 -13.087 33.442 1.00 43.62 196 ASP A N 1
ATOM 1522 C CA . ASP A 1 196 ? 18.442 -13.402 32.357 1.00 43.62 196 ASP A CA 1
ATOM 1523 C C . ASP A 1 196 ? 19.180 -12.157 31.848 1.00 43.62 196 ASP A C 1
ATOM 1525 O O . ASP A 1 196 ? 20.219 -12.267 31.205 1.00 43.62 196 ASP A O 1
ATOM 1529 N N . ALA A 1 197 ? 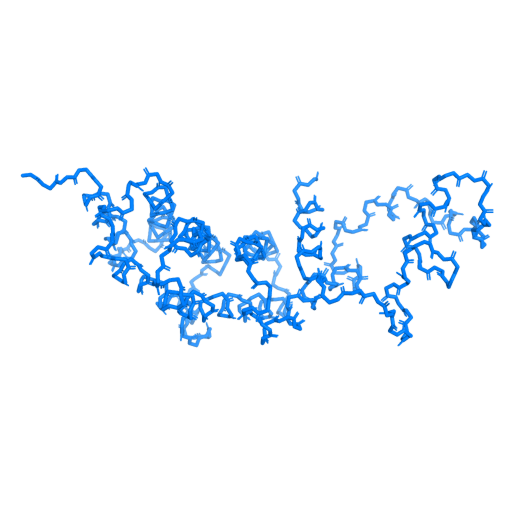18.753 -10.959 32.267 1.00 44.25 197 ALA A N 1
ATOM 1530 C CA . ALA A 1 197 ? 19.560 -9.740 32.163 1.00 44.25 197 ALA A CA 1
ATOM 1531 C C . ALA A 1 197 ? 20.909 -9.847 32.920 1.00 44.25 197 ALA A C 1
ATOM 1533 O O . ALA A 1 197 ? 21.774 -8.988 32.767 1.00 44.25 197 ALA A O 1
ATOM 1534 N N . CYS A 1 198 ? 21.089 -10.890 33.746 1.00 43.72 198 CYS A N 1
ATOM 1535 C CA . CYS A 1 198 ? 22.323 -11.198 34.469 1.00 43.72 198 CYS A CA 1
ATOM 1536 C C . CYS A 1 198 ? 23.316 -12.070 33.682 1.00 43.72 198 CYS A C 1
ATOM 1538 O O . CYS A 1 198 ? 24.386 -12.353 34.221 1.00 43.72 198 CYS A O 1
ATOM 1540 N N . LEU A 1 199 ? 23.001 -12.519 32.459 1.00 43.41 199 LEU A N 1
ATOM 1541 C CA . LEU A 1 199 ? 23.871 -13.416 31.675 1.00 43.41 199 LEU A CA 1
ATOM 1542 C C . LEU A 1 199 ? 25.151 -12.747 31.130 1.00 43.41 199 LEU A C 1
ATOM 1544 O O . LEU A 1 199 ? 25.934 -13.371 30.423 1.00 43.41 199 LEU A O 1
ATOM 1548 N N . GLY A 1 200 ? 25.443 -11.529 31.591 1.00 44.34 200 GLY A N 1
ATOM 1549 C CA . GLY A 1 200 ? 26.775 -10.942 31.540 1.00 44.34 200 GLY A CA 1
ATOM 1550 C C . GLY A 1 200 ? 27.174 -10.427 30.156 1.00 44.34 200 GLY A C 1
ATOM 1551 O O . GLY A 1 200 ? 26.385 -10.459 29.217 1.00 44.34 200 GLY A O 1
ATOM 1552 N N . PRO A 1 201 ? 28.395 -9.883 30.024 1.00 47.00 201 PRO A N 1
ATOM 1553 C CA . PRO A 1 201 ? 28.921 -9.499 28.723 1.00 47.00 201 PRO A CA 1
ATOM 1554 C C . PRO A 1 201 ? 29.114 -10.765 27.874 1.00 47.00 201 PRO A C 1
ATOM 1556 O O . PRO A 1 201 ? 29.940 -11.613 28.209 1.00 47.00 201 PRO A O 1
ATOM 1559 N N . TRP A 1 202 ? 28.335 -10.891 26.799 1.00 52.28 202 TRP A N 1
ATOM 1560 C CA . TRP A 1 202 ? 28.322 -12.046 25.897 1.00 52.28 202 TRP A CA 1
ATOM 1561 C C . TRP A 1 202 ? 29.701 -12.250 25.248 1.00 52.28 202 TRP A C 1
ATOM 1563 O O . TRP A 1 202 ? 30.178 -11.391 24.500 1.00 52.28 202 TRP A O 1
ATOM 1573 N N . VAL A 1 203 ? 30.372 -13.363 25.564 1.00 46.38 203 VAL A N 1
ATOM 1574 C CA . VAL A 1 203 ? 31.742 -13.640 25.101 1.00 46.38 203 VAL A CA 1
ATOM 1575 C C . VAL A 1 203 ? 31.699 -14.345 23.736 1.00 46.38 203 VAL A C 1
ATOM 1577 O O . VAL A 1 203 ? 31.084 -15.406 23.637 1.00 46.38 203 VAL A O 1
ATOM 1580 N N . PRO A 1 204 ? 32.365 -13.814 22.690 1.00 42.72 204 PRO A N 1
ATOM 1581 C CA . PRO A 1 204 ? 32.381 -14.430 21.363 1.00 42.72 204 PRO A CA 1
ATOM 1582 C C . PRO A 1 204 ? 32.858 -15.888 21.366 1.00 42.72 204 PRO A C 1
ATOM 1584 O O . PRO A 1 204 ? 33.892 -16.198 21.965 1.00 42.72 204 PRO A O 1
ATOM 1587 N N . GLY A 1 205 ? 32.168 -16.756 20.617 1.00 50.34 205 GLY A N 1
ATOM 1588 C CA . GLY A 1 205 ? 32.607 -18.129 20.340 1.00 50.34 205 GLY A CA 1
ATOM 1589 C C . GLY A 1 205 ? 32.324 -19.159 21.438 1.00 50.34 205 GLY A C 1
ATOM 1590 O O . GLY A 1 205 ? 32.880 -20.257 21.392 1.00 50.34 205 GLY A O 1
ATOM 1591 N N . SER A 1 206 ? 31.489 -18.810 22.419 1.00 51.12 206 SER A N 1
ATOM 1592 C CA . SER A 1 206 ? 31.003 -19.723 23.462 1.00 51.12 206 SER A CA 1
ATOM 1593 C C . SER A 1 206 ? 29.853 -20.600 22.945 1.00 51.12 206 SER A C 1
ATOM 1595 O O . SER A 1 206 ? 29.933 -21.829 23.004 1.00 51.12 206 SER A O 1
ATOM 1597 N N . ASP A 1 207 ? 28.830 -19.973 22.357 1.00 55.84 207 ASP A N 1
ATOM 1598 C CA . ASP A 1 207 ? 27.674 -20.619 21.733 1.00 55.84 207 ASP A CA 1
ATOM 1599 C C . ASP A 1 207 ? 27.147 -19.773 20.561 1.00 55.84 207 ASP A C 1
ATOM 1601 O O . ASP A 1 207 ? 27.256 -18.547 20.553 1.00 55.84 207 ASP A O 1
ATOM 1605 N N . TRP A 1 208 ? 26.556 -20.429 19.564 1.00 45.56 208 TRP A N 1
ATOM 1606 C CA . TRP A 1 208 ? 26.074 -19.770 18.353 1.00 45.56 208 TRP A CA 1
ATOM 1607 C C . TRP A 1 208 ? 24.834 -18.904 18.601 1.00 45.56 208 TRP A C 1
ATOM 1609 O O . TRP A 1 208 ? 24.695 -17.864 17.964 1.00 45.56 208 TRP A O 1
ATOM 1619 N N . TYR A 1 209 ? 23.971 -19.289 19.549 1.00 49.81 209 TYR A N 1
ATOM 1620 C CA . TYR A 1 209 ? 22.826 -18.472 19.954 1.00 49.81 209 TYR A CA 1
ATOM 1621 C C . TYR A 1 209 ? 23.262 -17.237 20.756 1.00 49.81 209 TYR A C 1
ATOM 1623 O O . TYR A 1 209 ? 22.686 -16.164 20.593 1.00 49.81 209 TYR A O 1
ATOM 1631 N N . GLU A 1 210 ? 24.301 -17.351 21.591 1.00 53.34 210 GLU A N 1
ATOM 1632 C CA . GLU A 1 210 ? 24.901 -16.199 22.286 1.00 53.34 210 GLU A CA 1
ATOM 1633 C C . GLU A 1 210 ? 25.547 -15.228 21.289 1.00 53.34 210 GLU A C 1
ATOM 1635 O O . GLU A 1 210 ? 25.419 -14.011 21.428 1.00 53.34 210 GLU A O 1
ATOM 1640 N N . ASP A 1 211 ? 26.188 -15.753 20.244 1.00 52.72 211 ASP A N 1
ATOM 1641 C CA . ASP A 1 211 ? 26.734 -14.946 19.154 1.00 52.72 211 ASP A CA 1
ATOM 1642 C C . ASP A 1 211 ? 25.638 -14.259 18.318 1.00 52.72 211 ASP A C 1
ATOM 1644 O O . ASP A 1 211 ? 25.822 -13.117 17.886 1.00 52.72 211 ASP A O 1
ATOM 1648 N N . GLU A 1 212 ? 24.479 -14.901 18.143 1.00 53.38 212 GLU A N 1
ATOM 1649 C CA . GLU A 1 212 ? 23.305 -14.317 17.485 1.00 53.38 212 GLU A CA 1
ATOM 1650 C C . GLU A 1 212 ? 22.660 -13.217 18.349 1.00 53.38 212 GLU A C 1
ATOM 1652 O O . GLU A 1 212 ? 22.398 -12.119 17.855 1.00 53.38 212 GLU A O 1
ATOM 1657 N N . LEU A 1 213 ? 22.516 -13.429 19.661 1.00 52.69 213 LEU A N 1
ATOM 1658 C CA . LEU A 1 213 ? 22.033 -12.408 20.603 1.00 52.69 213 LEU A CA 1
ATOM 1659 C C . LEU A 1 213 ? 22.987 -11.210 20.700 1.00 52.69 213 LEU A C 1
ATOM 1661 O O . LEU A 1 213 ? 22.543 -10.063 20.709 1.00 52.69 213 LEU A O 1
ATOM 1665 N N . ARG A 1 214 ? 24.301 -11.453 20.686 1.00 52.16 214 ARG A N 1
ATOM 1666 C CA . ARG A 1 214 ? 25.337 -10.410 20.639 1.00 52.16 214 ARG A CA 1
ATOM 1667 C C . ARG A 1 214 ? 25.301 -9.607 19.337 1.00 52.16 214 ARG A C 1
ATOM 1669 O O . ARG A 1 214 ? 25.590 -8.410 19.352 1.00 52.16 214 ARG A O 1
ATOM 1676 N N . SER A 1 215 ? 24.943 -10.240 18.216 1.00 52.22 215 SER A N 1
ATOM 1677 C CA . SER A 1 215 ? 24.713 -9.540 16.944 1.00 52.22 215 SER A CA 1
ATOM 1678 C C . SER A 1 215 ? 23.490 -8.617 17.001 1.00 52.22 215 SER A C 1
ATOM 1680 O O . SER A 1 215 ? 23.491 -7.564 16.370 1.00 52.22 215 SER A O 1
ATOM 1682 N N . PHE A 1 216 ? 22.496 -8.976 17.818 1.00 49.38 216 PHE A N 1
ATOM 1683 C CA . PHE A 1 216 ? 21.280 -8.198 18.052 1.00 49.38 216 PHE A CA 1
ATOM 1684 C C . PHE A 1 216 ? 21.494 -7.031 19.031 1.00 49.38 216 PHE A C 1
ATOM 1686 O O . PHE A 1 216 ? 20.906 -5.965 18.859 1.00 49.38 216 PHE A O 1
ATOM 1693 N N . ASP A 1 217 ? 22.349 -7.222 20.043 1.00 48.12 217 ASP A N 1
ATOM 1694 C CA . ASP A 1 217 ? 22.707 -6.207 21.050 1.00 48.12 217 ASP A CA 1
ATOM 1695 C C . ASP A 1 217 ? 23.706 -5.165 20.512 1.00 48.12 217 ASP A C 1
ATOM 1697 O O . ASP A 1 217 ? 23.879 -4.092 21.085 1.00 48.12 217 ASP A O 1
ATOM 1701 N N . GLY A 1 218 ? 24.347 -5.447 19.371 1.00 50.25 218 GLY A N 1
ATOM 1702 C CA . GLY A 1 218 ? 25.168 -4.458 18.689 1.00 50.25 218 GLY A CA 1
ATOM 1703 C C . GLY A 1 218 ? 26.483 -4.152 19.411 1.00 50.25 218 GLY A C 1
ATOM 1704 O O . GLY A 1 218 ? 26.795 -3.013 19.726 1.00 50.25 218 GLY A O 1
ATOM 1705 N N . GLY A 1 219 ? 27.300 -5.151 19.716 1.00 46.47 219 GLY A N 1
ATOM 1706 C CA . GLY A 1 219 ? 28.652 -4.876 20.217 1.00 46.47 219 GLY A CA 1
ATOM 1707 C C . GLY A 1 219 ? 29.578 -4.324 19.121 1.00 46.47 219 GLY A C 1
ATOM 1708 O O . GLY A 1 219 ? 29.444 -4.689 17.955 1.00 46.47 219 GLY A O 1
ATOM 1709 N N . LYS A 1 220 ? 30.601 -3.541 19.500 1.00 45.53 220 LYS A N 1
ATOM 1710 C CA . LYS A 1 220 ? 31.696 -3.090 18.604 1.00 45.53 220 LYS A CA 1
ATOM 1711 C C . LYS A 1 220 ? 32.418 -4.223 17.853 1.00 45.53 220 LYS A C 1
ATOM 1713 O O . LYS A 1 220 ? 32.993 -3.977 16.798 1.00 45.53 220 LYS A O 1
ATOM 1718 N N . ASP A 1 221 ? 32.338 -5.446 18.379 1.00 46.16 221 ASP A N 1
ATOM 1719 C CA . ASP A 1 221 ? 32.953 -6.663 17.831 1.00 46.16 221 ASP A CA 1
ATOM 1720 C C . ASP A 1 221 ? 31.912 -7.664 17.269 1.00 46.16 221 ASP A C 1
ATOM 1722 O O . ASP A 1 221 ? 32.182 -8.866 17.150 1.00 46.16 221 ASP A O 1
ATOM 1726 N N . GLY A 1 222 ? 30.683 -7.203 17.005 1.00 46.31 222 GLY A N 1
ATOM 1727 C CA . GLY A 1 222 ? 29.615 -7.985 16.379 1.00 46.31 222 GLY A CA 1
ATOM 1728 C C . GLY A 1 222 ? 29.801 -8.116 14.863 1.00 46.31 222 GLY A C 1
ATOM 1729 O O . GLY A 1 222 ? 30.340 -7.228 14.208 1.00 46.31 222 GLY A O 1
ATOM 1730 N N . LEU A 1 223 ? 29.339 -9.230 14.282 1.00 41.69 223 LEU A N 1
ATOM 1731 C CA . LEU A 1 223 ? 29.338 -9.430 12.821 1.00 41.69 223 LEU A CA 1
ATOM 1732 C C . LEU A 1 223 ? 28.383 -8.469 12.089 1.00 41.69 223 LEU A C 1
ATOM 1734 O O . LEU A 1 223 ? 28.559 -8.226 10.896 1.00 41.69 223 LEU A O 1
ATOM 1738 N N . MET A 1 224 ? 27.395 -7.919 12.801 1.00 42.09 224 MET A N 1
ATOM 1739 C CA . MET A 1 224 ? 26.510 -6.856 12.330 1.00 42.09 224 MET A CA 1
ATOM 1740 C C . MET A 1 224 ? 26.678 -5.611 13.214 1.00 42.09 224 MET A C 1
ATOM 1742 O O . MET A 1 224 ? 26.899 -5.756 14.419 1.00 42.09 224 MET A O 1
ATOM 1746 N N . PRO A 1 225 ? 26.613 -4.397 12.637 1.00 44.50 225 PRO A N 1
ATOM 1747 C CA . PRO A 1 225 ? 26.821 -3.163 13.383 1.00 44.50 225 PRO A CA 1
ATOM 1748 C C . PRO A 1 225 ? 25.732 -2.918 14.427 1.00 44.50 225 PRO A C 1
ATOM 1750 O O . PRO A 1 225 ? 24.558 -3.210 14.203 1.00 44.50 225 PRO A O 1
ATOM 1753 N N . CYS A 1 226 ? 26.137 -2.315 15.546 1.00 44.62 226 CYS A N 1
ATOM 1754 C CA . CYS A 1 226 ? 25.223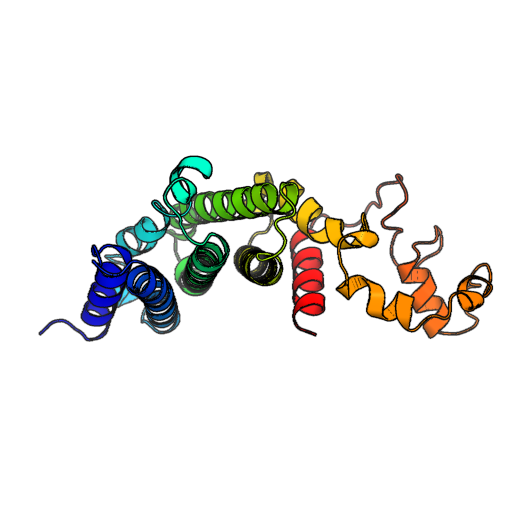 -1.807 16.556 1.00 44.62 226 CYS A CA 1
ATOM 1755 C C . CYS A 1 226 ? 24.285 -0.766 15.971 1.00 44.62 226 CYS A C 1
ATOM 1757 O O . CYS A 1 226 ? 24.735 0.258 15.464 1.00 44.62 226 CYS A O 1
ATOM 1759 N N . VAL A 1 227 ? 22.981 -0.990 16.105 1.00 43.59 227 VAL A N 1
ATOM 1760 C CA . VAL A 1 227 ? 21.964 -0.014 15.692 1.00 43.59 227 VAL A CA 1
ATOM 1761 C C . VAL A 1 227 ? 21.950 1.214 16.628 1.00 43.59 227 VAL A C 1
ATOM 1763 O O . VAL A 1 227 ? 21.309 2.213 16.316 1.00 43.59 227 VAL A O 1
ATOM 1766 N N . TRP A 1 228 ? 22.674 1.159 17.756 1.00 43.00 228 TRP A N 1
ATOM 1767 C CA . TRP A 1 228 ? 22.657 2.157 18.833 1.00 43.00 228 TRP A CA 1
ATOM 1768 C C . TRP A 1 228 ? 23.954 2.968 19.003 1.00 43.00 228 TRP A C 1
ATOM 1770 O O . TRP A 1 228 ? 23.970 3.852 19.856 1.00 43.00 228 TRP A O 1
ATOM 1780 N N . ASP A 1 229 ? 25.019 2.698 18.237 1.00 40.91 229 ASP A N 1
ATOM 1781 C CA . ASP A 1 229 ? 26.262 3.493 18.278 1.00 40.91 229 ASP A CA 1
ATOM 1782 C C . ASP A 1 229 ? 26.247 4.602 17.208 1.00 40.91 229 ASP A C 1
ATOM 1784 O O . ASP A 1 229 ? 25.874 4.374 16.057 1.00 40.91 229 ASP A O 1
ATOM 1788 N N . ASP A 1 230 ? 26.719 5.798 17.577 1.00 42.56 230 ASP A N 1
ATOM 1789 C CA . ASP A 1 230 ? 26.800 6.985 16.703 1.00 42.56 230 ASP A CA 1
ATOM 1790 C C . ASP A 1 230 ? 27.873 6.866 15.594 1.00 42.56 230 ASP A C 1
ATOM 1792 O O . ASP A 1 230 ? 27.925 7.680 14.664 1.00 42.56 230 ASP A O 1
ATOM 1796 N N . ASP A 1 231 ? 28.745 5.855 15.675 1.00 40.75 231 ASP A N 1
ATOM 1797 C CA . ASP A 1 231 ? 29.774 5.580 14.674 1.00 40.75 231 ASP A CA 1
ATOM 1798 C C . ASP A 1 231 ? 29.139 4.905 13.444 1.00 40.75 231 ASP A C 1
ATOM 1800 O O . ASP A 1 231 ? 28.961 3.688 13.373 1.00 40.75 231 ASP A O 1
ATOM 1804 N N . ILE A 1 232 ? 28.804 5.725 12.443 1.00 37.66 232 ILE A N 1
ATOM 1805 C CA . ILE A 1 232 ? 28.231 5.304 11.157 1.00 37.66 232 ILE A CA 1
ATOM 1806 C C . ILE A 1 232 ? 29.098 4.206 10.526 1.00 37.66 232 ILE A C 1
ATOM 1808 O O . ILE A 1 232 ? 30.224 4.443 10.078 1.00 37.66 232 ILE A O 1
ATOM 1812 N N . CYS A 1 233 ? 28.541 3.002 10.425 1.00 33.06 233 CYS A N 1
ATOM 1813 C CA . CYS A 1 233 ? 29.185 1.903 9.728 1.00 33.06 233 CYS A CA 1
ATOM 1814 C C . CYS A 1 233 ? 29.294 2.207 8.222 1.00 33.06 233 CYS A C 1
ATOM 1816 O O . CYS A 1 233 ? 28.308 2.523 7.551 1.00 33.06 233 CYS A O 1
ATOM 1818 N N . ILE A 1 234 ? 30.502 2.077 7.666 1.00 36.09 234 ILE A N 1
ATOM 1819 C CA . ILE A 1 234 ? 30.776 2.191 6.227 1.00 36.09 234 ILE A CA 1
ATOM 1820 C C . ILE A 1 234 ? 30.390 0.861 5.557 1.00 36.09 234 ILE A C 1
ATOM 1822 O O . ILE A 1 234 ? 31.246 0.071 5.173 1.00 36.09 234 ILE A O 1
ATOM 1826 N N . PHE A 1 235 ? 29.095 0.579 5.438 1.00 34.09 235 PHE A N 1
ATOM 1827 C CA . PHE A 1 235 ? 28.574 -0.507 4.593 1.00 34.09 235 PHE A CA 1
ATOM 1828 C C . PHE A 1 235 ? 27.923 0.088 3.314 1.00 34.09 235 PHE A C 1
ATOM 1830 O O . PHE A 1 235 ? 27.619 1.289 3.264 1.00 34.09 235 PHE A O 1
ATOM 1837 N N . PRO A 1 236 ? 27.758 -0.680 2.223 1.00 34.38 236 PRO A N 1
ATOM 1838 C CA . PRO A 1 236 ? 27.467 -0.127 0.905 1.00 34.38 236 PRO A CA 1
ATOM 1839 C C . PRO A 1 236 ? 25.990 0.269 0.729 1.00 34.38 236 PRO A C 1
ATOM 1841 O O . PRO A 1 236 ? 25.089 -0.414 1.197 1.00 34.38 236 PRO A O 1
ATOM 1844 N N . ARG A 1 237 ? 25.781 1.368 -0.011 1.00 37.53 237 ARG A N 1
ATOM 1845 C CA . ARG A 1 237 ? 24.571 2.187 -0.280 1.00 37.53 237 ARG A CA 1
ATOM 1846 C C . ARG A 1 237 ? 23.243 1.505 -0.712 1.00 37.53 237 ARG A C 1
ATOM 1848 O O . ARG A 1 237 ? 22.360 2.203 -1.195 1.00 37.53 237 ARG A O 1
ATOM 1855 N N . ASN A 1 238 ? 23.028 0.207 -0.502 1.00 39.75 238 ASN A N 1
ATOM 1856 C CA . ASN A 1 238 ? 21.802 -0.512 -0.905 1.00 39.75 238 ASN A CA 1
ATOM 1857 C C . ASN A 1 238 ? 20.893 -0.898 0.285 1.00 39.75 238 ASN A C 1
ATOM 1859 O O . ASN A 1 238 ? 20.335 -1.990 0.323 1.00 39.75 238 ASN A O 1
ATOM 1863 N N . TYR A 1 239 ? 20.749 -0.017 1.277 1.00 47.94 239 TYR A N 1
ATOM 1864 C CA . TYR A 1 239 ? 20.184 -0.358 2.593 1.00 47.94 239 TYR A CA 1
ATOM 1865 C C . TYR A 1 239 ? 18.664 -0.439 2.684 1.00 47.94 239 TYR A C 1
ATOM 1867 O O . TYR A 1 239 ? 18.133 -1.170 3.513 1.00 47.94 239 TYR A O 1
ATOM 1875 N N . ILE A 1 240 ? 17.940 0.316 1.866 1.00 48.28 240 ILE A N 1
ATOM 1876 C CA . ILE A 1 240 ? 16.509 0.512 2.125 1.00 48.28 240 ILE A CA 1
ATOM 1877 C C . ILE A 1 240 ? 15.694 -0.696 1.695 1.00 48.28 240 ILE A C 1
ATOM 1879 O O . ILE A 1 240 ? 14.746 -1.057 2.380 1.00 48.28 240 ILE A O 1
ATOM 1883 N N . ALA A 1 241 ? 16.111 -1.372 0.625 1.00 47.69 241 ALA A N 1
ATOM 1884 C CA . ALA A 1 241 ? 15.496 -2.630 0.224 1.00 47.69 241 ALA A CA 1
ATOM 1885 C C . ALA A 1 241 ? 15.608 -3.687 1.339 1.00 47.69 241 ALA A C 1
ATOM 1887 O O . ALA A 1 241 ? 14.615 -4.329 1.657 1.00 47.69 241 ALA A O 1
ATOM 1888 N N . PHE A 1 242 ? 16.777 -3.793 1.983 1.00 47.56 242 PHE A N 1
ATOM 1889 C CA . PHE A 1 242 ? 17.024 -4.759 3.057 1.00 47.56 242 PHE A CA 1
ATOM 1890 C C . PHE A 1 242 ? 16.260 -4.426 4.348 1.00 47.56 242 PHE A C 1
ATOM 1892 O O . PHE A 1 242 ? 15.657 -5.305 4.955 1.00 47.56 242 PHE A O 1
ATOM 1899 N N . ILE A 1 243 ? 16.238 -3.153 4.758 1.00 52.50 243 ILE A N 1
ATOM 1900 C CA . ILE A 1 243 ? 15.498 -2.713 5.954 1.00 52.50 243 ILE A CA 1
ATOM 1901 C C . ILE A 1 243 ? 13.988 -2.927 5.772 1.00 52.50 243 ILE A C 1
ATOM 1903 O O . ILE A 1 243 ? 13.313 -3.395 6.689 1.00 52.50 243 ILE A O 1
ATOM 1907 N N . VAL A 1 244 ? 13.464 -2.630 4.580 1.00 55.47 244 VAL A N 1
ATOM 1908 C CA . VAL A 1 244 ? 12.060 -2.879 4.237 1.00 55.47 244 VAL A CA 1
ATOM 1909 C C . VAL A 1 244 ? 11.745 -4.377 4.248 1.00 55.47 244 VAL A C 1
ATOM 1911 O O . VAL A 1 244 ? 10.735 -4.778 4.821 1.00 55.47 244 VAL A O 1
ATOM 1914 N N . GLU A 1 245 ? 12.612 -5.207 3.668 1.00 52.00 245 GLU A N 1
ATOM 1915 C CA . GLU A 1 245 ? 12.447 -6.665 3.634 1.00 52.00 245 GLU A CA 1
ATOM 1916 C C . GLU A 1 245 ? 12.431 -7.277 5.043 1.00 52.00 245 GLU A C 1
ATOM 1918 O O . GLU A 1 245 ? 11.578 -8.112 5.355 1.00 52.00 245 GLU A O 1
ATOM 1923 N N . LEU A 1 246 ? 13.308 -6.797 5.929 1.00 49.12 246 LEU A N 1
ATOM 1924 C CA . LEU A 1 246 ? 13.344 -7.210 7.329 1.00 49.12 246 LEU A CA 1
ATOM 1925 C C . LEU A 1 246 ? 12.063 -6.805 8.075 1.00 49.12 246 LEU A C 1
ATOM 1927 O O . LEU A 1 246 ? 11.482 -7.624 8.785 1.00 49.12 246 LEU A O 1
ATOM 1931 N N . TYR A 1 247 ? 11.586 -5.570 7.885 1.00 52.84 247 TYR A N 1
ATOM 1932 C CA . TYR A 1 247 ? 10.352 -5.093 8.516 1.00 52.84 247 TYR A CA 1
ATOM 1933 C C . TYR A 1 247 ? 9.127 -5.911 8.084 1.00 52.84 247 TYR A C 1
ATOM 1935 O O . TYR A 1 247 ? 8.326 -6.303 8.932 1.00 52.84 247 TYR A O 1
ATOM 1943 N N . VAL A 1 248 ? 8.987 -6.193 6.781 1.00 51.31 248 VAL A N 1
ATOM 1944 C CA . VAL A 1 248 ? 7.881 -7.006 6.242 1.00 51.31 248 VAL A CA 1
ATOM 1945 C C . VAL A 1 248 ? 7.921 -8.420 6.824 1.00 51.31 248 VAL A C 1
ATOM 1947 O O . VAL A 1 248 ? 6.911 -8.897 7.332 1.00 51.31 248 VAL A O 1
ATOM 1950 N N . THR A 1 249 ? 9.100 -9.046 6.850 1.00 42.72 249 THR A N 1
ATOM 1951 C CA . THR A 1 249 ? 9.277 -10.411 7.374 1.00 42.72 249 THR A CA 1
ATOM 1952 C C . THR A 1 249 ? 8.915 -10.515 8.858 1.00 42.72 249 THR A C 1
ATOM 1954 O O . THR A 1 249 ? 8.285 -11.483 9.271 1.00 42.72 249 THR A O 1
ATOM 1957 N N . ILE A 1 250 ? 9.269 -9.510 9.665 1.00 42.03 250 ILE A N 1
ATOM 1958 C CA . ILE A 1 250 ? 8.955 -9.479 11.104 1.00 42.03 250 ILE A CA 1
ATOM 1959 C C . ILE A 1 250 ? 7.456 -9.252 11.356 1.00 42.03 250 ILE A C 1
ATOM 1961 O O . ILE A 1 250 ? 6.926 -9.733 12.351 1.00 42.03 250 ILE A O 1
ATOM 1965 N N . ARG A 1 251 ? 6.763 -8.512 10.483 1.00 46.69 251 ARG A N 1
ATOM 1966 C CA . ARG A 1 251 ? 5.328 -8.211 10.629 1.00 46.69 251 ARG A CA 1
ATOM 1967 C C . ARG A 1 251 ? 4.405 -9.340 10.164 1.00 46.69 251 ARG A C 1
ATOM 1969 O O . ARG A 1 251 ? 3.255 -9.363 10.595 1.00 46.69 251 ARG A O 1
ATOM 1976 N N . GLU A 1 252 ? 4.870 -10.203 9.264 1.00 37.34 252 GLU A N 1
ATOM 1977 C CA . GLU A 1 252 ? 4.099 -11.328 8.711 1.00 37.34 252 GLU A CA 1
ATOM 1978 C C . GLU A 1 252 ? 4.298 -12.659 9.470 1.00 37.34 252 GLU A C 1
ATOM 1980 O O . GLU A 1 252 ? 3.583 -13.622 9.182 1.00 37.34 252 GLU A O 1
ATOM 1985 N N . ALA A 1 253 ? 5.234 -12.714 10.427 1.00 34.78 253 ALA A N 1
ATOM 1986 C CA . ALA A 1 253 ? 5.513 -13.864 11.298 1.00 34.78 253 ALA A CA 1
ATOM 1987 C C . ALA A 1 253 ? 4.745 -13.794 12.630 1.00 34.78 253 ALA A C 1
ATOM 1989 O O . ALA A 1 253 ? 4.322 -14.872 13.111 1.00 34.78 253 ALA A O 1
#

Organism: Musa balbisiana (NCBI:txid52838)

pLDDT: mean 72.61, std 19.94, range [33.06, 97.69]

Foldseek 3Di:
DDDPLVVLLVQLVCLLPPDDPDVVSNLVSLLVSLLSLLVSLLPDDCVVCVVPLVVSLCSLCLVFVDDPCVNCVPPPDPQSVLSSLLSNLSSLLSSCLRPQQDPDDPCNVVSLVSSLSRLVSLLVVLVVVVVVPDPPNVVSSLSSLLSSLSSQLSHPDVVSNVVCQVSLCCVLCVCVVCVVSPPLVCPVVVVQDPCNVPVPDQDPPPDPVSLVVCLVCADPPHPHHHPPDPPDDPDDDPPSSVSSVVSNVSSVD

Radius of gyration: 21.45 Å; chains: 1; bounding box: 59×38×62 Å

InterPro domains:
  IPR044218 Protein SWEETIE [PTHR46975] (3-237)

Sequence (253 aa):
MPRLPQSVFEVSKKMLSSFSRNPLAAIVEKEAGWLLLASLVANMPKEELEDQVFDVLLLWAGPFAGNPESYFRQAQDLAAELYVLSAAVEALTAFIRSFVCPTVTAFNGVLLQPVLAYLSGALFYISFFSSKQLPNMKSALALFTARTLMAYQSIPNPMAYETDHQQIIEICTSPFSDPSGYEESSSLRTLLDKKDACLGPWVPGSDWYEDELRSFDGGKDGLMPCVWDDDICIFPRNYIAFIVELYVTIREA

Secondary structure (DSSP, 8-state):
---HHHHHHHHHHHHHHPPPSSHHHHHHHHHHHHHHHHHHHHHS-HHHHGGGHHHHHGGGHHHHSS-HHHHHTT-S-HHHHHHHHHHHHHHHHHHIIIIIS-TT-TTHHHHHHHHHHHHHHHHHHHHHHHTT--TT-HHHHHHHHHHHHHHHHTSS-GGGGGGGHHHHHHHHHHHHH-TTS-GGGGHHHHHS-TTGGGS-S--TTS-HHHHHHHHHHT-TTSSS--TT-SS-----S-HHHHHHHHHHHHHH-